Protein AF-0000000067729211 (afdb_homodimer)

Nearest PDB structures (foldseek):
  8j46-assembly1_A  TM=6.526E-01  e=4.716E+00  Homo sapiens
  8j46-assembly1_A  TM=4.884E-01  e=4.498E+00  Homo sapiens
  8sgh-assembly1_A  TM=2.823E-01  e=4.741E+00  Homo sapiens

Organism: Nicotiana tabacum (NCBI:txid4097)

pLDDT: mean 82.57, std 18.59, range [22.7, 98.12]

InterPro domains:
  IPR033162 Tubulin-folding cofactor D [PTHR12658] (2-122)

Radius of gyration: 20.65 Å; Cα contacts (8 Å, |Δi|>4): 352; chains: 2; bounding box: 39×61×38 Å

Structure (mmCIF, N/CA/C/O backbone):
data_AF-0000000067729211-model_v1
#
loop_
_entity.id
_entity.type
_entity.pdbx_description
1 polymer 'Tubulin-folding cofactor D-like'
#
loop_
_atom_site.group_PDB
_atom_site.id
_atom_site.type_symbol
_atom_site.label_atom_id
_atom_site.label_alt_id
_atom_site.label_comp_id
_atom_site.label_asym_id
_atom_site.label_entity_id
_atom_site.label_seq_id
_atom_site.pdbx_PDB_ins_code
_atom_site.Cartn_x
_atom_site.Cartn_y
_atom_site.Cartn_z
_atom_site.occupancy
_atom_site.B_iso_or_equiv
_atom_site.auth_seq_id
_atom_site.auth_comp_id
_atom_site.auth_asym_id
_atom_site.auth_atom_id
_atom_site.pdbx_PDB_model_num
ATOM 1 N N . MET A 1 1 ? -19.812 -3.797 14.945 1 24.34 1 MET A N 1
ATOM 2 C CA . MET A 1 1 ? -19.578 -2.896 13.82 1 24.34 1 MET A CA 1
ATOM 3 C C . MET A 1 1 ? -18.234 -3.172 13.172 1 24.34 1 MET A C 1
ATOM 5 O O . MET A 1 1 ? -17.188 -2.994 13.805 1 24.34 1 MET A O 1
ATOM 9 N N . GLU A 1 2 ? -18.172 -4.203 12.516 1 27.81 2 GLU A N 1
ATOM 10 C CA . GLU A 1 2 ? -16.953 -4.723 11.906 1 27.81 2 GLU A CA 1
ATOM 11 C C . GLU A 1 2 ? -16.141 -3.6 11.273 1 27.81 2 GLU A C 1
ATOM 13 O O . GLU A 1 2 ? -16.672 -2.791 10.508 1 27.81 2 GLU A O 1
ATOM 18 N N . ALA A 1 3 ? -15.266 -3.072 11.938 1 30.92 3 ALA A N 1
ATOM 19 C CA . ALA A 1 3 ? -14.391 -2.018 11.43 1 30.92 3 ALA A CA 1
ATOM 20 C C . ALA A 1 3 ? -14.141 -2.188 9.938 1 30.92 3 ALA A C 1
ATOM 22 O O . ALA A 1 3 ? -13.391 -3.074 9.523 1 30.92 3 ALA A O 1
ATOM 23 N N . GLN A 1 4 ? -15.25 -2.135 9.195 1 35.91 4 GLN A N 1
ATOM 24 C CA . GLN A 1 4 ? -15.109 -2.135 7.738 1 35.91 4 GLN A CA 1
ATOM 25 C C . GLN A 1 4 ? -13.938 -1.26 7.297 1 35.91 4 GLN A C 1
ATOM 27 O O . GLN A 1 4 ? -13.961 -0.043 7.496 1 35.91 4 GLN A O 1
ATOM 32 N N . THR A 1 5 ? -12.844 -1.787 7.59 1 42.59 5 THR A N 1
ATOM 33 C CA . THR A 1 5 ? -11.656 -1.08 7.117 1 42.59 5 THR A CA 1
ATOM 34 C C . THR A 1 5 ? -11.93 -0.415 5.77 1 42.59 5 THR A C 1
ATOM 36 O O . THR A 1 5 ? -12.258 -1.09 4.797 1 42.59 5 THR A O 1
ATOM 39 N N . ALA A 1 6 ? -12.711 0.618 5.863 1 43.84 6 ALA A N 1
ATOM 40 C CA . ALA A 1 6 ? -12.992 1.415 4.672 1 43.84 6 ALA A CA 1
ATOM 41 C C . ALA A 1 6 ? -11.797 1.436 3.729 1 43.84 6 ALA A C 1
ATOM 43 O O . ALA A 1 6 ? -10.648 1.591 4.168 1 43.84 6 ALA A O 1
ATOM 44 N N .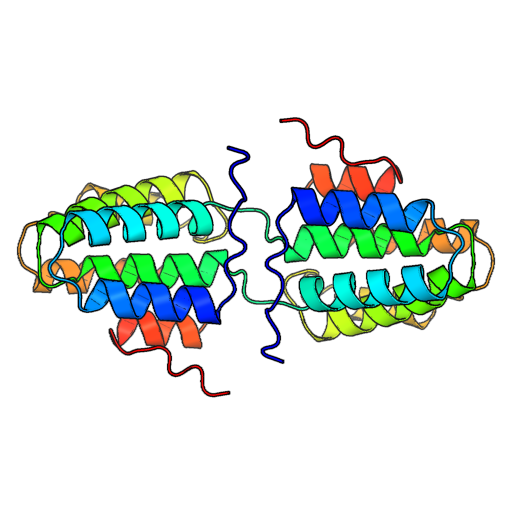 VAL A 1 7 ? -11.945 0.665 2.688 1 48.94 7 VAL A N 1
ATOM 45 C CA . VAL A 1 7 ? -10.984 0.641 1.591 1 48.94 7 VAL A CA 1
ATOM 46 C C . VAL A 1 7 ? -10.859 2.037 0.985 1 48.94 7 VAL A C 1
ATOM 48 O O . VAL A 1 7 ? -11.859 2.666 0.641 1 48.94 7 VAL A O 1
ATOM 51 N N . PHE A 1 8 ? -9.867 2.66 1.332 1 59.03 8 PHE A N 1
ATOM 52 C CA . PHE A 1 8 ? -9.633 3.967 0.729 1 59.03 8 PHE A CA 1
ATOM 53 C C . PHE A 1 8 ? -8.852 3.828 -0.574 1 59.03 8 PHE A C 1
ATOM 55 O O . PHE A 1 8 ? -7.875 3.08 -0.644 1 59.03 8 PHE A O 1
ATOM 62 N N . CYS A 1 9 ? -9.547 4.195 -1.612 1 61.03 9 CYS A N 1
ATOM 63 C CA . CYS A 1 9 ? -8.812 4.336 -2.865 1 61.03 9 CYS A CA 1
ATOM 64 C C . CYS A 1 9 ? -8.18 5.715 -2.979 1 61.03 9 CYS A C 1
ATOM 66 O O . CYS A 1 9 ? -8.492 6.613 -2.191 1 61.03 9 CYS A O 1
ATOM 68 N N . SER A 1 10 ? -7.273 5.84 -3.887 1 68.44 10 SER A N 1
ATOM 69 C CA . SER A 1 10 ? -6.531 7.086 -4.062 1 68.44 10 SER A CA 1
ATOM 70 C C . SER A 1 10 ? -7.473 8.266 -4.289 1 68.44 10 SER A C 1
ATOM 72 O O . SER A 1 10 ? -7.262 9.344 -3.746 1 68.44 10 SER A O 1
ATOM 74 N N . SER A 1 11 ? -8.477 7.973 -5.031 1 71.5 11 SER A N 1
ATOM 75 C CA . SER A 1 11 ? -9.422 9.047 -5.312 1 71.5 11 SER A CA 1
ATOM 76 C C . SER A 1 11 ? -10.172 9.469 -4.055 1 71.5 11 SER A C 1
ATOM 78 O O . SER A 1 11 ? -10.414 10.656 -3.836 1 71.5 11 SER A O 1
ATOM 80 N N . ASP A 1 12 ? -10.539 8.477 -3.26 1 74.25 12 ASP A N 1
ATOM 81 C CA . ASP A 1 12 ? -11.211 8.75 -1.993 1 74.25 12 ASP A CA 1
ATOM 82 C C . ASP A 1 12 ? -10.289 9.516 -1.041 1 74.25 12 ASP A C 1
ATOM 84 O O . ASP A 1 12 ? -10.734 10.438 -0.35 1 74.25 12 ASP A O 1
ATOM 88 N N . LEU A 1 13 ? -9.094 9.109 -1.102 1 79.12 13 LEU A N 1
ATOM 89 C CA . LEU A 1 13 ? -8.117 9.766 -0.236 1 79.12 13 LEU A CA 1
ATOM 90 C C . LEU A 1 13 ? -7.922 11.219 -0.637 1 79.12 13 LEU A C 1
ATOM 92 O O . LEU A 1 13 ? -7.883 12.109 0.221 1 79.12 13 LEU A O 1
ATOM 96 N N . GLU A 1 14 ? -7.879 11.406 -1.914 1 80.75 14 GLU A N 1
ATOM 97 C CA . GLU A 1 14 ? -7.734 12.766 -2.418 1 80.75 14 GLU A CA 1
ATOM 98 C C . GLU A 1 14 ? -8.945 13.625 -2.051 1 80.75 14 GLU A C 1
ATOM 100 O O . GLU A 1 14 ? -8.789 14.781 -1.639 1 80.75 14 GLU A O 1
ATOM 105 N N . ALA A 1 15 ? -10.07 13.07 -2.246 1 81.75 15 ALA A N 1
ATOM 106 C CA . ALA A 1 15 ? -11.305 13.773 -1.898 1 81.75 15 ALA A CA 1
ATOM 107 C C . ALA A 1 15 ? -11.344 14.109 -0.412 1 81.75 15 ALA A C 1
ATOM 109 O O . ALA A 1 15 ? -11.695 15.227 -0.033 1 81.75 15 ALA A O 1
ATOM 110 N N . LEU A 1 16 ? -10.969 13.219 0.369 1 83.44 16 LEU A N 1
ATOM 111 C CA . LEU A 1 16 ? -10.914 13.414 1.813 1 83.44 16 LEU A CA 1
ATOM 112 C C . LEU A 1 16 ? -9.945 14.539 2.174 1 83.44 16 LEU A C 1
ATOM 114 O O . LEU A 1 16 ? -10.297 15.445 2.932 1 83.44 16 LEU A O 1
ATOM 118 N N . SER A 1 17 ? -8.844 14.5 1.606 1 86.06 17 SER A N 1
ATOM 119 C CA . SER A 1 17 ? -7.812 15.477 1.926 1 86.06 17 SER A CA 1
ATOM 120 C C . SER A 1 17 ? -8.219 16.875 1.488 1 86.06 17 SER A C 1
ATOM 122 O O . SER A 1 17 ? -7.992 17.859 2.207 1 86.06 17 SER A O 1
ATOM 124 N N . THR A 1 18 ? -8.812 16.969 0.332 1 85.69 18 THR A N 1
ATOM 125 C CA . THR A 1 18 ? -9.289 18.25 -0.174 1 85.69 18 THR A CA 1
ATOM 126 C C . THR A 1 18 ? -10.344 18.844 0.757 1 85.69 18 THR A C 1
ATOM 128 O O . THR A 1 18 ? -10.32 20.031 1.061 1 85.69 18 THR A O 1
ATOM 131 N N . LYS A 1 19 ? -11.172 18.016 1.246 1 86.62 19 LYS A N 1
ATOM 132 C CA . LYS A 1 19 ? -12.219 18.438 2.176 1 86.62 19 LYS A CA 1
ATOM 133 C C . LYS A 1 19 ? -11.617 18.906 3.498 1 86.62 19 LYS A C 1
ATOM 135 O O . LYS A 1 19 ? -12.102 19.875 4.09 1 86.62 19 LYS A O 1
ATOM 140 N N . LEU A 1 20 ? -10.633 18.344 3.926 1 89 20 LEU A N 1
ATOM 141 C CA . LEU A 1 20 ? -10 18.688 5.199 1 89 20 LEU A CA 1
ATOM 142 C C . LEU A 1 20 ? -9.273 20.016 5.109 1 89 20 LEU A C 1
ATOM 144 O O . LEU A 1 20 ? -9.32 20.828 6.047 1 89 20 LEU A O 1
ATOM 148 N N . LYS A 1 21 ? -8.672 20.203 4 1 84.62 21 LYS A N 1
ATOM 149 C CA . LYS A 1 21 ? -7.902 21.438 3.816 1 84.62 21 LYS A CA 1
ATOM 150 C C . LYS A 1 21 ? -8.805 22.656 3.877 1 84.62 21 LYS A C 1
ATOM 152 O O . LYS A 1 21 ? -8.391 23.719 4.344 1 84.62 21 LYS A O 1
ATOM 157 N N . ARG A 1 22 ? -10.008 22.469 3.545 1 84.44 22 ARG A N 1
ATOM 158 C CA . ARG A 1 22 ? -10.914 23.609 3.451 1 84.44 22 ARG A CA 1
ATOM 159 C C . ARG A 1 22 ? -11.875 23.656 4.637 1 84.44 22 ARG A C 1
ATOM 161 O O . ARG A 1 22 ? -12.617 24.625 4.812 1 84.44 22 ARG A O 1
ATOM 168 N N . SER A 1 23 ? -11.867 22.766 5.406 1 87.44 23 SER A N 1
ATOM 169 C CA . SER A 1 23 ? -12.836 22.656 6.492 1 87.44 23 SER A CA 1
ATOM 170 C C . SER A 1 23 ? -12.445 23.547 7.672 1 87.44 23 SER A C 1
ATOM 172 O O . SER A 1 23 ? -11.258 23.703 7.965 1 87.44 23 SER A O 1
ATOM 174 N N . LYS A 1 24 ? -13.477 24.141 8.289 1 87.56 24 LYS A N 1
ATOM 175 C CA . LYS A 1 24 ? -13.297 24.906 9.523 1 87.56 24 LYS A CA 1
ATOM 176 C C . LYS A 1 24 ? -13.828 24.141 10.734 1 87.56 24 LYS A C 1
ATOM 178 O O . LYS A 1 24 ? -13.797 24.656 11.852 1 87.56 24 LYS A O 1
ATOM 183 N N . ASP A 1 25 ? -14.312 23.016 10.5 1 92.06 25 ASP A N 1
ATOM 184 C CA . ASP A 1 25 ? -14.859 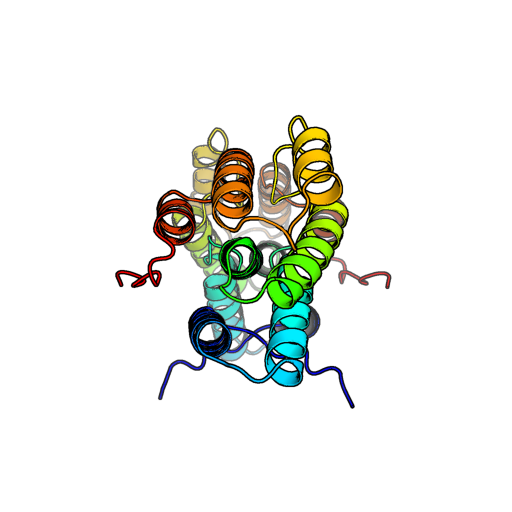22.172 11.555 1 92.06 25 ASP A CA 1
ATOM 185 C C . ASP A 1 25 ? -13.773 21.281 12.164 1 92.06 25 ASP A C 1
ATOM 187 O O . ASP A 1 25 ? -13.344 20.312 11.539 1 92.06 25 ASP A O 1
ATOM 191 N N . PHE A 1 26 ? -13.445 21.625 13.391 1 90.94 26 PHE A N 1
ATOM 192 C CA . PHE A 1 26 ? -12.328 20.953 14.047 1 90.94 26 PHE A CA 1
ATOM 193 C C . PHE A 1 26 ? -12.609 19.469 14.227 1 90.94 26 PHE A C 1
ATOM 195 O O . PHE A 1 26 ? -11.711 18.641 14.094 1 90.94 26 PHE A O 1
ATOM 202 N N . LEU A 1 27 ? -13.883 19.203 14.531 1 91.5 27 LEU A N 1
ATOM 203 C CA . LEU A 1 27 ? -14.219 17.797 14.75 1 91.5 27 LEU A CA 1
ATOM 204 C C . LEU A 1 27 ? -14.039 17 13.461 1 91.5 27 LEU A C 1
ATOM 206 O O . LEU A 1 27 ? -13.531 15.867 13.492 1 91.5 27 LEU A O 1
ATOM 210 N N . LYS A 1 28 ? -14.477 17.531 12.398 1 90.81 28 LYS A N 1
ATOM 211 C CA . LYS A 1 28 ? -14.297 16.891 11.094 1 90.81 28 LYS A CA 1
ATOM 212 C C . LYS A 1 28 ? -12.82 16.766 10.734 1 90.81 28 LYS A C 1
ATOM 214 O O . LYS A 1 28 ? -12.383 15.742 10.227 1 90.81 28 LYS A O 1
ATOM 219 N N . LEU A 1 29 ? -12.062 17.781 11 1 93.31 29 LEU A N 1
ATOM 220 C CA . LEU A 1 29 ? -10.625 17.797 10.727 1 93.31 29 LEU A CA 1
ATOM 221 C C . LEU A 1 29 ? -9.914 16.734 11.57 1 93.31 29 LEU A C 1
ATOM 223 O O . LEU A 1 29 ? -9.125 15.953 11.047 1 93.31 29 LEU A O 1
ATOM 227 N N . TYR A 1 30 ? -10.328 16.719 12.773 1 93.56 30 TYR A N 1
ATOM 228 C CA . TYR A 1 30 ? -9.719 15.75 13.672 1 93.56 30 TYR A CA 1
ATOM 229 C C . TYR A 1 30 ? -10 14.328 13.211 1 93.56 30 TYR A C 1
ATOM 231 O O . TYR A 1 30 ? -9.086 13.492 13.156 1 93.56 30 TYR A O 1
ATOM 239 N N . ALA A 1 31 ? -11.211 14.07 12.812 1 92.25 31 ALA A N 1
ATOM 240 C CA . ALA A 1 31 ? -11.586 12.742 12.328 1 92.25 31 ALA A CA 1
ATOM 241 C C . ALA A 1 31 ? -10.82 12.391 11.055 1 92.25 31 ALA A C 1
ATOM 243 O O . ALA A 1 31 ? -10.367 11.258 10.891 1 92.25 31 ALA A O 1
ATOM 244 N N . GLY A 1 32 ? -10.711 13.352 10.172 1 93.38 32 GLY A N 1
ATOM 245 C CA . GLY A 1 32 ? -9.977 13.141 8.938 1 93.38 32 GLY A CA 1
ATOM 246 C C . GLY A 1 32 ? -8.492 12.891 9.164 1 93.38 32 GLY A C 1
ATOM 247 O O . GLY A 1 32 ? -7.918 11.984 8.562 1 93.38 32 GLY A O 1
ATOM 248 N N . ILE A 1 33 ? -7.926 13.609 10.086 1 95.62 33 ILE A N 1
ATOM 249 C CA . ILE A 1 33 ? -6.512 13.461 10.406 1 95.62 33 ILE A CA 1
ATOM 250 C C . ILE A 1 33 ? -6.258 12.078 11.008 1 95.62 33 ILE A C 1
ATOM 252 O O . ILE A 1 33 ? -5.301 11.398 10.641 1 95.62 33 ILE A O 1
ATOM 256 N N . THR A 1 34 ? -7.172 11.688 11.883 1 92.81 34 THR A N 1
ATOM 257 C CA . THR A 1 34 ? -7.062 10.375 12.508 1 92.81 34 THR A CA 1
ATOM 258 C C . THR A 1 34 ? -7.156 9.266 11.469 1 92.81 34 THR A C 1
ATOM 260 O O . THR A 1 34 ? -6.383 8.305 11.5 1 92.81 34 THR A O 1
ATOM 263 N N . LYS A 1 35 ? -7.992 9.406 10.531 1 88.94 35 LYS A N 1
ATOM 264 C CA . LYS A 1 35 ? -8.148 8.43 9.453 1 88.94 35 LYS A CA 1
ATOM 265 C C . LYS A 1 35 ? -6.898 8.383 8.578 1 88.94 35 LYS A C 1
ATOM 267 O O . LYS A 1 35 ? -6.422 7.301 8.219 1 88.94 35 LYS A O 1
ATOM 272 N N . LEU A 1 36 ? -6.418 9.562 8.203 1 90.88 36 LEU A N 1
ATOM 273 C CA . LEU A 1 36 ? -5.176 9.617 7.438 1 90.88 36 LEU A CA 1
ATOM 274 C C . LEU A 1 36 ? -4.047 8.914 8.18 1 90.88 36 LEU A C 1
ATOM 276 O O . LEU A 1 36 ? -3.254 8.188 7.574 1 90.88 36 LEU A O 1
ATOM 280 N N . GLY A 1 37 ? -4.004 9.102 9.453 1 92.94 37 GLY A N 1
ATOM 281 C CA . GLY A 1 37 ? -3.008 8.422 10.273 1 92.94 37 GLY A CA 1
ATOM 282 C C . GLY A 1 37 ? -3.139 6.91 10.234 1 92.94 37 GLY A C 1
ATOM 283 O O . GLY A 1 37 ? -2.148 6.199 10.039 1 92.94 37 GLY A O 1
ATOM 284 N N . ASP A 1 38 ? -4.371 6.461 10.43 1 86.75 38 ASP A N 1
ATOM 285 C CA . ASP A 1 38 ? -4.637 5.023 10.398 1 86.75 38 ASP A CA 1
ATOM 286 C C . ASP A 1 38 ? -4.18 4.406 9.078 1 86.75 38 ASP A C 1
ATOM 288 O O . ASP A 1 38 ? -3.525 3.363 9.07 1 86.75 38 ASP A O 1
ATOM 292 N N . ILE A 1 39 ? -4.465 4.973 8.031 1 82.06 39 ILE A N 1
ATOM 293 C CA . ILE A 1 39 ? -4.113 4.484 6.699 1 82.06 39 ILE A CA 1
ATOM 294 C C . ILE A 1 39 ? -2.6 4.547 6.512 1 82.06 39 ILE A C 1
ATOM 296 O O . ILE A 1 39 ? -1.989 3.596 6.02 1 82.06 39 ILE A O 1
ATOM 300 N N . SER A 1 40 ? -1.978 5.629 6.887 1 87.81 40 SER A N 1
ATOM 301 C CA . SER A 1 40 ? -0.542 5.848 6.742 1 87.81 40 SER A CA 1
ATOM 302 C C . SER A 1 40 ? 0.256 4.828 7.551 1 87.81 40 SER A C 1
ATOM 304 O O . SER A 1 40 ? 1.354 4.438 7.152 1 87.81 40 SER A O 1
ATOM 306 N N . SER A 1 41 ? -0.32 4.391 8.648 1 86.06 41 SER A N 1
ATOM 307 C CA . SER A 1 41 ? 0.388 3.525 9.586 1 86.06 41 SER A CA 1
ATOM 308 C C . SER A 1 41 ? 0.457 2.092 9.07 1 86.06 41 SER A C 1
ATOM 310 O O . SER A 1 41 ? 1.241 1.283 9.57 1 86.06 41 SER A O 1
ATOM 312 N N . MET A 1 42 ? -0.364 1.886 8.078 1 72.75 42 MET A N 1
ATOM 313 C CA . MET A 1 42 ? -0.348 0.533 7.531 1 72.75 42 MET A CA 1
ATOM 314 C C . MET A 1 42 ? 0.967 0.252 6.812 1 72.75 42 MET A C 1
ATOM 316 O O . MET A 1 42 ? 1.347 0.983 5.898 1 72.75 42 MET A O 1
ATOM 320 N N . SER A 1 43 ? 1.815 -0.529 7.32 1 62.16 43 SER A N 1
ATOM 321 C CA . SER A 1 43 ? 3.143 -0.825 6.789 1 62.16 43 SER A CA 1
ATOM 322 C C . SER A 1 43 ? 3.064 -1.812 5.629 1 62.16 43 SER A C 1
ATOM 324 O O . SER A 1 43 ? 3.857 -1.733 4.688 1 62.16 43 SER A O 1
ATOM 326 N N . GLU A 1 44 ? 2.248 -2.797 5.773 1 63.28 44 GLU A N 1
ATOM 327 C CA . GLU A 1 44 ? 2.217 -3.779 4.695 1 63.28 44 GLU A CA 1
ATOM 328 C C . GLU A 1 44 ? 1.226 -3.373 3.609 1 63.28 44 GLU A C 1
ATOM 330 O O . GLU A 1 44 ? 0.012 -3.42 3.818 1 63.28 44 GLU A O 1
ATOM 335 N N . PRO A 1 45 ? 1.81 -2.857 2.553 1 69.94 45 PRO A N 1
ATOM 336 C CA . PRO A 1 45 ? 0.887 -2.492 1.475 1 69.94 45 PRO A CA 1
ATOM 337 C C . PRO A 1 45 ? 0.015 -3.662 1.023 1 69.94 45 PRO A C 1
ATOM 339 O O . PRO A 1 45 ? 0.474 -4.809 1.001 1 69.94 45 PRO A O 1
ATOM 342 N N . ILE A 1 46 ? -1.115 -3.412 0.933 1 75.44 46 ILE A N 1
ATOM 343 C CA . ILE A 1 46 ? -2.055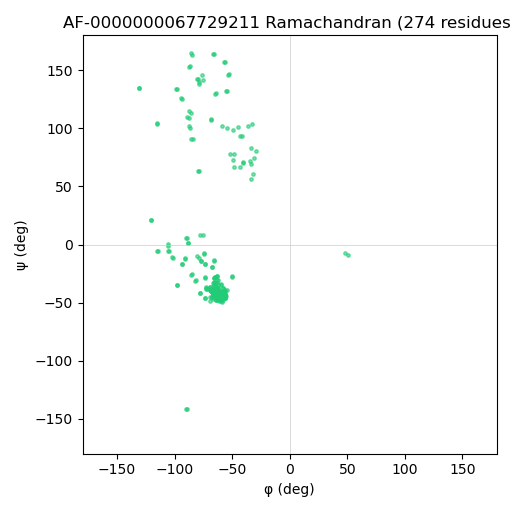 -4.418 0.449 1 75.44 46 ILE A CA 1
ATOM 344 C C . ILE A 1 46 ? -1.536 -5.023 -0.852 1 75.44 46 ILE A C 1
ATOM 346 O O . ILE A 1 46 ? -1.816 -6.188 -1.157 1 75.44 46 ILE A O 1
ATOM 350 N N . SER A 1 47 ? -0.787 -4.219 -1.524 1 82 47 SER A N 1
ATOM 351 C CA . SER A 1 47 ? -0.218 -4.688 -2.783 1 82 47 SER A CA 1
ATOM 352 C C . SER A 1 47 ? 0.717 -5.875 -2.561 1 82 47 SER A C 1
ATOM 354 O O . SER A 1 47 ? 0.725 -6.82 -3.35 1 82 47 SER A O 1
ATOM 356 N N . ILE A 1 48 ? 1.369 -5.902 -1.53 1 82.06 48 ILE A N 1
ATOM 357 C CA . ILE A 1 48 ? 2.297 -6.98 -1.211 1 82.06 48 ILE A CA 1
ATOM 358 C C . ILE A 1 48 ? 1.515 -8.234 -0.832 1 82.06 48 ILE A C 1
ATOM 360 O O . ILE A 1 48 ? 1.858 -9.344 -1.259 1 82.06 48 ILE A O 1
ATOM 364 N N . GLN A 1 49 ? 0.534 -8.008 0.015 1 82.25 49 GLN A N 1
ATOM 365 C CA . GLN A 1 49 ? -0.304 -9.141 0.393 1 82.25 49 GLN A CA 1
ATOM 366 C C . GLN A 1 49 ? -0.958 -9.773 -0.832 1 82.25 49 GLN A C 1
ATOM 368 O O . GLN A 1 49 ? -0.959 -11 -0.978 1 82.25 49 GLN A O 1
ATOM 373 N N . ALA A 1 50 ? -1.5 -8.961 -1.634 1 87.75 50 ALA A N 1
ATOM 374 C CA . ALA A 1 50 ? -2.113 -9.453 -2.865 1 87.75 50 ALA A CA 1
ATOM 375 C C . ALA A 1 50 ? -1.096 -10.195 -3.725 1 87.75 50 ALA A C 1
ATOM 377 O O . ALA A 1 50 ? -1.394 -11.258 -4.266 1 87.75 50 ALA A O 1
ATOM 378 N N . PHE A 1 51 ? 0.064 -9.641 -3.785 1 91.56 51 PHE A N 1
ATOM 379 C CA . PHE A 1 51 ? 1.139 -10.25 -4.562 1 91.56 51 PHE A CA 1
ATOM 380 C C . PHE A 1 51 ? 1.518 -11.609 -3.99 1 91.56 51 PHE A C 1
ATOM 382 O O . PHE A 1 51 ? 1.739 -12.562 -4.742 1 91.56 51 PHE A O 1
ATOM 389 N N . SER A 1 52 ? 1.562 -11.734 -2.783 1 90.12 52 SER A N 1
ATOM 390 C CA . SER A 1 52 ? 1.877 -13.008 -2.133 1 90.12 52 SER A CA 1
ATOM 391 C C . SER A 1 52 ? 0.845 -14.07 -2.477 1 90.12 52 SER A C 1
ATOM 393 O O . SER A 1 52 ? 1.198 -15.227 -2.713 1 90.12 52 SER A O 1
ATOM 395 N N . HIS A 1 53 ? -0.383 -13.688 -2.494 1 90.81 53 HIS A N 1
ATOM 396 C CA . HIS A 1 53 ? -1.427 -14.633 -2.877 1 90.81 53 HIS A CA 1
ATOM 397 C C . HIS A 1 53 ? -1.271 -15.062 -4.332 1 90.81 53 HIS A C 1
ATOM 399 O O . HIS A 1 53 ? -1.497 -16.234 -4.664 1 90.81 53 HIS A O 1
ATOM 405 N N . LEU A 1 54 ? -0.871 -14.156 -5.164 1 93.75 54 LEU A N 1
ATOM 406 C CA . LEU A 1 54 ? -0.615 -14.477 -6.566 1 93.75 54 LEU A CA 1
ATOM 407 C C . LEU A 1 54 ? 0.502 -15.508 -6.691 1 93.75 54 LEU A C 1
ATOM 409 O O . LEU A 1 54 ? 0.386 -16.453 -7.461 1 93.75 54 LEU A O 1
ATOM 413 N N . LEU A 1 55 ? 1.516 -15.336 -5.961 1 94.56 55 LEU A N 1
ATOM 414 C CA . LEU A 1 55 ? 2.646 -16.25 -5.988 1 94.56 55 LEU A CA 1
ATOM 415 C C . LEU A 1 55 ? 2.219 -17.656 -5.555 1 94.56 55 LEU A C 1
ATOM 417 O O . LEU A 1 55 ? 2.684 -18.656 -6.113 1 94.56 55 LEU A O 1
ATOM 421 N N . THR A 1 56 ? 1.35 -17.75 -4.605 1 93.25 56 THR A N 1
ATOM 422 C CA . THR A 1 56 ? 0.896 -19.062 -4.121 1 93.25 56 THR A CA 1
ATOM 423 C C . THR A 1 56 ? 0.143 -19.812 -5.215 1 93.25 56 THR A C 1
ATOM 425 O O . THR A 1 56 ? 0.202 -21.031 -5.289 1 93.25 56 THR A O 1
ATOM 428 N N . LEU A 1 57 ? -0.469 -19.109 -6.109 1 94.81 57 LEU A N 1
ATOM 429 C CA . LEU A 1 57 ? -1.277 -19.719 -7.156 1 94.81 57 LEU A CA 1
ATOM 430 C C . LEU A 1 57 ? -0.396 -20.266 -8.273 1 94.81 57 LEU A C 1
ATOM 432 O O . LEU A 1 57 ? -0.862 -21.031 -9.125 1 94.81 57 LEU A O 1
ATOM 436 N N . LEU A 1 58 ? 0.905 -19.922 -8.266 1 95.69 58 LEU A N 1
ATOM 437 C CA . LEU A 1 58 ? 1.86 -20.453 -9.234 1 95.69 58 LEU A CA 1
ATOM 438 C C . LEU A 1 58 ? 2.043 -21.953 -9.039 1 95.69 58 LEU A C 1
ATOM 440 O O . LEU A 1 58 ? 2.58 -22.641 -9.914 1 95.69 58 LEU A O 1
ATOM 444 N N . THR A 1 59 ? 1.593 -22.453 -7.957 1 95 59 THR A N 1
ATOM 445 C CA . THR A 1 59 ? 1.716 -23.875 -7.68 1 95 59 THR A CA 1
ATOM 446 C C . THR A 1 59 ? 0.341 -24.516 -7.484 1 95 59 THR A C 1
ATOM 448 O O . THR A 1 59 ? 0.214 -25.531 -6.812 1 95 59 THR A O 1
ATOM 451 N N . HIS A 1 60 ? -0.617 -23.906 -7.961 1 93 60 HIS A N 1
ATOM 452 C CA . HIS A 1 60 ? -1.974 -24.438 -7.902 1 93 60 HIS A CA 1
ATOM 453 C C . HIS A 1 60 ? -2.053 -25.812 -8.547 1 93 60 HIS A C 1
ATOM 455 O O . HIS A 1 60 ? -1.256 -26.141 -9.43 1 93 60 HIS A O 1
ATOM 461 N N . ARG A 1 61 ? -2.979 -26.547 -8.195 1 92.62 61 ARG A N 1
ATOM 462 C CA . ARG A 1 61 ? -3.156 -27.906 -8.672 1 92.62 61 ARG A CA 1
ATOM 463 C C . ARG A 1 61 ? -3.455 -27.938 -10.172 1 92.62 61 ARG A C 1
ATOM 465 O O . ARG A 1 61 ? -3.057 -28.859 -10.875 1 92.62 61 ARG A O 1
ATOM 472 N N . TYR A 1 62 ? -4.09 -27.016 -10.664 1 94.19 62 TYR A N 1
ATOM 473 C CA . TYR A 1 62 ? -4.453 -26.953 -12.07 1 94.19 62 TYR A CA 1
ATOM 474 C C . TYR A 1 62 ? -3.422 -26.172 -12.875 1 94.19 62 TYR A C 1
ATOM 476 O O . TYR A 1 62 ? -3.193 -24.984 -12.609 1 94.19 62 TYR A O 1
ATOM 484 N N . PRO A 1 63 ? -2.871 -26.75 -13.922 1 96 63 PRO A N 1
ATOM 485 C CA . PRO A 1 63 ? -1.81 -26.094 -14.703 1 96 63 PRO A CA 1
ATOM 486 C C . PRO A 1 63 ? -2.275 -24.812 -15.383 1 96 63 PRO A C 1
ATOM 488 O O . PRO A 1 63 ? -1.511 -23.844 -15.477 1 96 63 PRO A O 1
ATOM 491 N N . LYS A 1 64 ? -3.428 -24.781 -15.883 1 95 64 LYS A N 1
ATOM 492 C CA . LYS A 1 64 ? -3.947 -23.594 -16.547 1 95 64 LYS A CA 1
ATOM 493 C C . LYS A 1 64 ? -3.941 -22.391 -15.602 1 95 64 LYS A C 1
ATOM 495 O O . LYS A 1 64 ? -3.686 -21.266 -16.016 1 95 64 LYS A O 1
ATOM 500 N N . ILE A 1 65 ? -4.242 -22.641 -14.344 1 95.69 65 ILE A N 1
ATOM 501 C CA . ILE A 1 65 ? -4.258 -21.609 -13.32 1 95.69 65 ILE A CA 1
ATOM 502 C C . ILE A 1 65 ? -2.836 -21.109 -13.062 1 95.69 65 ILE A C 1
ATOM 504 O O . ILE A 1 65 ? -2.605 -19.906 -12.914 1 95.69 65 ILE A O 1
ATOM 508 N N . ARG A 1 66 ? -1.951 -22.062 -13.086 1 96.88 66 ARG A N 1
ATOM 509 C CA . ARG A 1 66 ? -0.554 -21.688 -12.898 1 96.88 66 ARG A CA 1
ATOM 510 C C . ARG A 1 66 ? -0.086 -20.75 -14.008 1 96.88 66 ARG A C 1
ATOM 512 O O . ARG A 1 66 ? 0.561 -19.734 -13.742 1 96.88 66 ARG A O 1
ATOM 519 N N . LYS A 1 67 ? -0.469 -21.109 -15.195 1 97.38 67 LYS A N 1
ATOM 520 C CA . LYS A 1 67 ? -0.062 -20.312 -16.344 1 97.38 67 LYS A CA 1
ATOM 521 C C . LYS A 1 67 ? -0.645 -18.906 -16.281 1 97.38 67 LYS A C 1
ATOM 523 O O . LYS A 1 67 ? 0.074 -17.922 -16.453 1 97.38 67 LYS A O 1
ATOM 528 N N . VAL A 1 68 ? -1.886 -18.766 -16.016 1 97.12 68 VAL A N 1
ATOM 529 C CA . VAL A 1 68 ? -2.545 -17.469 -15.938 1 97.12 68 VAL A CA 1
ATOM 530 C C . VAL A 1 68 ? -1.934 -16.641 -14.805 1 97.12 68 VAL A C 1
ATOM 532 O O . VAL A 1 68 ? -1.698 -15.445 -14.961 1 97.12 68 VAL A O 1
ATOM 535 N N . SER A 1 69 ? -1.684 -17.281 -13.625 1 97.5 69 SER A N 1
ATOM 536 C CA . SER A 1 69 ? -1.052 -16.594 -12.492 1 97.5 69 SER A CA 1
ATOM 537 C C . SER A 1 69 ? 0.336 -16.078 -12.867 1 97.5 69 SER A C 1
ATOM 539 O O . SER A 1 69 ? 0.702 -14.961 -12.516 1 97.5 69 SER A O 1
ATOM 541 N N . ALA A 1 70 ? 1.005 -16.922 -13.594 1 98.12 70 ALA A N 1
ATOM 542 C CA . ALA A 1 70 ? 2.342 -16.531 -14.039 1 98.12 70 ALA A CA 1
ATOM 543 C C . ALA A 1 70 ? 2.287 -15.289 -14.93 1 98.12 70 ALA A C 1
ATOM 545 O O . ALA A 1 70 ? 3.096 -14.367 -14.781 1 98.12 70 ALA A O 1
ATOM 546 N N . GLU A 1 71 ? 1.381 -15.312 -15.828 1 97.69 71 GLU A N 1
ATOM 547 C CA . GLU A 1 71 ? 1.186 -14.148 -16.688 1 97.69 71 GLU A CA 1
ATOM 548 C C . GLU A 1 71 ? 0.912 -12.898 -15.859 1 97.69 71 GLU A C 1
ATOM 550 O O . GLU A 1 71 ? 1.497 -11.844 -16.109 1 97.69 71 GLU A O 1
ATOM 555 N N . GLN A 1 72 ? 0.095 -13.016 -14.875 1 96.81 72 GLN A N 1
ATOM 556 C CA . GLN A 1 72 ? -0.229 -11.875 -14.023 1 96.81 72 GLN A CA 1
ATOM 557 C C . GLN A 1 72 ? 0.975 -11.445 -13.188 1 96.81 72 GLN A C 1
ATOM 559 O O . GLN A 1 72 ? 1.229 -10.258 -13.016 1 96.81 72 GLN A O 1
ATOM 564 N N . VAL A 1 73 ? 1.737 -12.359 -12.664 1 97.5 73 VAL A N 1
ATOM 565 C CA . VAL A 1 73 ? 2.945 -12.047 -11.914 1 97.5 73 VAL A CA 1
ATOM 566 C C . VAL A 1 73 ? 3.916 -11.266 -12.797 1 97.5 73 VAL A C 1
ATOM 568 O O . VAL A 1 73 ? 4.504 -10.273 -12.359 1 97.5 73 VAL A O 1
ATOM 571 N N . TYR A 1 74 ? 3.988 -11.742 -14.039 1 97.62 74 TYR A N 1
ATOM 572 C CA . TYR A 1 74 ? 4.859 -11.062 -14.992 1 97.62 74 TYR A CA 1
ATOM 573 C C . TYR A 1 74 ? 4.441 -9.609 -15.172 1 97.62 74 TYR A C 1
ATOM 575 O O . TYR A 1 74 ? 5.266 -8.695 -15.062 1 97.62 74 TYR A O 1
ATOM 583 N N . ILE A 1 75 ? 3.232 -9.398 -15.383 1 96.75 75 ILE A N 1
ATOM 584 C CA . ILE A 1 75 ? 2.68 -8.062 -15.609 1 96.75 75 ILE A CA 1
ATOM 585 C C . ILE A 1 75 ? 2.879 -7.211 -14.359 1 96.75 75 ILE A C 1
ATOM 587 O O . ILE A 1 75 ? 3.285 -6.047 -14.453 1 96.75 75 ILE A O 1
ATOM 591 N N . VAL A 1 76 ? 2.623 -7.766 -13.188 1 94.62 76 VAL A N 1
ATOM 592 C CA . VAL A 1 76 ? 2.75 -7.066 -11.914 1 94.62 76 VAL A CA 1
ATOM 593 C C . VAL A 1 76 ? 4.195 -6.617 -11.711 1 94.62 76 VAL A C 1
ATOM 595 O O . VAL A 1 76 ? 4.445 -5.484 -11.297 1 94.62 76 VAL A O 1
ATOM 598 N N . LEU A 1 77 ? 5.16 -7.477 -12.008 1 94.81 77 LEU A N 1
ATOM 599 C CA . LEU A 1 77 ? 6.57 -7.156 -11.812 1 94.81 77 LEU A CA 1
ATOM 600 C C . LEU A 1 77 ? 7.004 -6.027 -12.742 1 94.81 77 LEU A C 1
ATOM 602 O O . LEU A 1 77 ? 7.875 -5.227 -12.398 1 94.81 77 LEU A O 1
ATOM 606 N N . LEU A 1 78 ? 6.387 -5.891 -13.891 1 93.88 78 LEU A N 1
ATOM 607 C CA . LEU A 1 78 ? 6.688 -4.805 -14.812 1 93.88 78 LEU A CA 1
ATOM 608 C C . LEU A 1 78 ? 6.117 -3.484 -14.305 1 93.88 78 LEU A C 1
ATOM 610 O O . LEU A 1 78 ? 6.672 -2.418 -14.586 1 93.88 78 LEU A O 1
ATOM 614 N N . GLN A 1 79 ? 5.066 -3.553 -13.562 1 86.56 79 GLN A N 1
ATOM 615 C CA . GLN A 1 79 ? 4.32 -2.357 -13.195 1 86.56 79 GLN A CA 1
ATOM 616 C C . GLN A 1 79 ? 4.711 -1.876 -11.797 1 86.56 79 GLN A C 1
ATOM 618 O O . GLN A 1 79 ? 4.648 -0.679 -11.508 1 86.56 79 GLN A O 1
ATOM 623 N N . ASN A 1 80 ? 5 -2.746 -10.93 1 86.38 80 ASN A N 1
ATOM 624 C CA . ASN A 1 80 ? 5.332 -2.43 -9.547 1 86.38 80 ASN A CA 1
ATOM 625 C C . ASN A 1 80 ? 6.77 -2.809 -9.211 1 86.38 80 ASN A C 1
ATOM 627 O O . ASN A 1 80 ? 7.055 -3.963 -8.883 1 86.38 80 ASN A O 1
ATOM 631 N N . ASP A 1 81 ? 7.578 -1.854 -9.156 1 82.19 81 ASP A N 1
ATOM 632 C CA . ASP A 1 81 ? 9.008 -2.088 -9 1 82.19 81 ASP A CA 1
ATOM 633 C C . ASP A 1 81 ? 9.398 -2.162 -7.523 1 82.19 81 ASP A C 1
ATOM 635 O O . ASP A 1 81 ? 10.578 -2.262 -7.191 1 82.19 81 ASP A O 1
ATOM 639 N N . THR A 1 82 ? 8.43 -2.127 -6.715 1 78.38 82 THR A N 1
ATOM 640 C CA . THR A 1 82 ? 8.727 -2.164 -5.285 1 78.38 82 THR A CA 1
ATOM 641 C C . THR A 1 82 ? 8.734 -3.602 -4.773 1 78.38 82 THR A C 1
ATOM 643 O O . THR A 1 82 ? 9.203 -3.869 -3.666 1 78.38 82 THR A O 1
ATOM 646 N N . LEU A 1 83 ? 8.273 -4.504 -5.531 1 87.38 83 LEU A N 1
ATOM 647 C CA . LEU A 1 83 ? 8.055 -5.871 -5.062 1 87.38 83 LEU A CA 1
ATOM 648 C C . LEU A 1 83 ? 9.352 -6.668 -5.094 1 87.38 83 LEU A C 1
ATOM 650 O O . LEU A 1 83 ? 9.531 -7.602 -4.305 1 87.38 83 LEU A O 1
ATOM 654 N N . VAL A 1 84 ? 10.211 -6.297 -6.066 1 90 84 VAL A N 1
ATOM 655 C CA . VAL A 1 84 ? 11.484 -6.98 -6.25 1 90 84 VAL A CA 1
ATOM 656 C C . VAL A 1 84 ? 12.609 -5.953 -6.363 1 90 84 VAL A C 1
ATOM 658 O O . VAL A 1 84 ? 12.461 -4.934 -7.047 1 90 84 VAL A O 1
ATOM 661 N N . PRO A 1 85 ? 13.734 -6.27 -5.598 1 88.5 85 PRO A N 1
ATOM 662 C CA . PRO A 1 85 ? 14.875 -5.367 -5.777 1 88.5 85 PRO A CA 1
ATOM 663 C C . PRO A 1 85 ? 15.273 -5.207 -7.242 1 88.5 85 PRO A C 1
ATOM 665 O O . PRO A 1 85 ? 15.227 -6.172 -8.008 1 88.5 85 PRO A O 1
ATOM 668 N N . ARG A 1 86 ? 15.727 -4.012 -7.578 1 87.06 86 ARG A N 1
ATOM 669 C CA . ARG A 1 86 ? 16.031 -3.646 -8.953 1 87.06 86 ARG A CA 1
ATOM 670 C C . ARG A 1 86 ? 17.062 -4.598 -9.555 1 87.06 86 ARG A C 1
ATOM 672 O O . ARG A 1 86 ? 16.969 -4.977 -10.727 1 87.06 86 ARG A O 1
ATOM 679 N N . ASP A 1 87 ? 18.016 -4.957 -8.805 1 93.69 87 ASP A N 1
ATOM 680 C CA . ASP A 1 87 ? 19.109 -5.785 -9.305 1 93.69 87 ASP A CA 1
ATOM 681 C C . ASP A 1 87 ? 18.656 -7.23 -9.5 1 93.69 87 ASP A C 1
ATOM 683 O O . ASP A 1 87 ? 19.391 -8.039 -10.07 1 93.69 87 ASP A O 1
ATOM 687 N N . LYS A 1 88 ? 17.453 -7.609 -9.094 1 95.38 88 LYS A N 1
ATOM 688 C CA . LYS A 1 88 ? 16.953 -8.977 -9.219 1 95.38 88 LYS A CA 1
ATOM 689 C C . LYS A 1 88 ? 15.766 -9.039 -10.172 1 95.38 88 LYS A C 1
ATOM 691 O O . LYS A 1 88 ? 15.273 -10.125 -10.484 1 95.38 88 LYS A O 1
ATOM 696 N N . LEU A 1 89 ? 15.297 -7.941 -10.641 1 95.25 89 LEU A N 1
ATOM 697 C CA . LEU A 1 89 ? 14.062 -7.867 -11.422 1 95.25 89 LEU A CA 1
ATOM 698 C C . LEU A 1 89 ? 14.203 -8.656 -12.727 1 95.25 89 LEU A C 1
ATOM 700 O O . LEU A 1 89 ? 13.305 -9.414 -13.094 1 95.25 89 LEU A O 1
ATOM 704 N N . GLU A 1 90 ? 15.25 -8.469 -13.391 1 96.38 90 GLU A N 1
ATOM 705 C CA . GLU A 1 90 ? 15.445 -9.172 -14.656 1 96.38 90 GLU A CA 1
ATOM 706 C C . GLU A 1 90 ? 15.422 -10.68 -14.469 1 96.38 90 GLU A C 1
ATOM 708 O O . GLU A 1 90 ? 14.789 -11.398 -15.25 1 96.38 90 GLU A O 1
ATOM 713 N N . LYS A 1 91 ? 16.109 -11.148 -13.5 1 97 91 LYS A N 1
ATOM 714 C CA . LYS A 1 91 ? 16.125 -12.578 -13.211 1 97 91 LYS A CA 1
ATOM 715 C C . LYS A 1 91 ? 14.734 -13.078 -12.844 1 97 91 LYS A C 1
ATOM 717 O O . LYS A 1 91 ? 14.336 -14.172 -13.258 1 97 91 LYS A O 1
ATOM 722 N N . ALA A 1 92 ? 14.008 -12.383 -12.016 1 97.19 92 ALA A N 1
ATOM 723 C CA . ALA A 1 92 ? 12.641 -12.742 -11.648 1 97.19 92 ALA A CA 1
ATOM 724 C C . ALA A 1 92 ? 11.758 -12.883 -12.891 1 97.19 92 ALA A C 1
ATOM 726 O O . ALA A 1 92 ? 11.008 -13.852 -13.023 1 97.19 92 ALA A O 1
ATOM 727 N N . LEU A 1 93 ? 11.867 -11.953 -13.836 1 97.56 93 LEU A N 1
ATOM 728 C CA . LEU A 1 93 ? 11.086 -11.969 -15.062 1 97.56 93 LEU A CA 1
ATOM 729 C C . LEU A 1 93 ? 11.461 -13.172 -15.93 1 97.56 93 LEU A C 1
ATOM 731 O O . LEU A 1 93 ? 10.594 -13.789 -16.547 1 97.56 93 LEU A O 1
ATOM 735 N N . GLU A 1 94 ? 12.688 -13.422 -15.906 1 97.81 94 GLU A N 1
ATOM 736 C CA . GLU A 1 94 ? 13.164 -14.586 -16.641 1 97.81 94 GLU A CA 1
ATOM 737 C C . GLU A 1 94 ? 12.586 -15.883 -16.078 1 97.81 94 GLU A C 1
ATOM 739 O O . GLU A 1 94 ? 12.133 -16.734 -16.828 1 97.81 94 GLU A O 1
ATOM 744 N N . ILE A 1 95 ? 12.617 -16.031 -14.781 1 97.75 95 ILE A N 1
ATOM 745 C CA . ILE A 1 95 ? 12.07 -17.219 -14.141 1 97.75 95 ILE A CA 1
ATOM 746 C C . ILE A 1 95 ? 10.609 -17.406 -14.539 1 97.75 95 ILE A C 1
ATOM 748 O O . ILE A 1 95 ? 10.195 -18.484 -14.945 1 97.75 95 ILE A O 1
ATOM 752 N N . ILE A 1 96 ? 9.891 -16.359 -14.492 1 98 96 ILE A N 1
ATOM 753 C CA . ILE A 1 96 ? 8.453 -16.422 -14.75 1 98 96 ILE A CA 1
ATOM 754 C C . ILE A 1 96 ? 8.219 -16.734 -16.219 1 98 96 ILE A C 1
ATOM 756 O O . ILE A 1 96 ? 7.312 -17.516 -16.562 1 98 96 ILE A O 1
ATOM 760 N N . SER A 1 97 ? 8.969 -16.203 -17.109 1 97 97 SER A N 1
ATOM 761 C CA . SER A 1 97 ? 8.695 -16.312 -18.547 1 97 97 SER A CA 1
ATOM 762 C C . SER A 1 97 ? 9.258 -17.609 -19.109 1 97 97 SER A C 1
ATOM 764 O O . SER A 1 97 ? 8.742 -18.125 -20.109 1 97 97 SER A O 1
ATOM 766 N N . GLU A 1 98 ? 10.234 -18.109 -18.484 1 97.25 98 GLU A N 1
ATOM 767 C CA . GLU A 1 98 ? 10.914 -19.25 -19.094 1 97.25 98 GLU A CA 1
ATOM 768 C C . GLU A 1 98 ? 10.492 -20.562 -18.422 1 97.25 98 GLU A C 1
ATOM 770 O O . GLU A 1 98 ? 10.836 -21.641 -18.906 1 97.25 98 GLU A O 1
ATOM 775 N N . THR A 1 99 ? 9.836 -20.5 -17.359 1 97.62 99 THR A N 1
ATOM 776 C CA . THR A 1 99 ? 9.328 -21.703 -16.703 1 97.62 99 THR A CA 1
ATOM 777 C C . THR A 1 99 ? 8.062 -22.203 -17.406 1 97.62 99 THR A C 1
ATOM 779 O O . THR A 1 99 ? 7.215 -21.406 -17.812 1 97.62 99 THR A O 1
ATOM 782 N N . CYS A 1 100 ? 7.953 -23.547 -17.547 1 97.38 100 CYS A N 1
ATOM 783 C CA . CYS A 1 100 ? 6.734 -24.156 -18.062 1 97.38 100 CYS A CA 1
ATOM 784 C C . CYS A 1 100 ? 5.73 -24.391 -16.938 1 97.38 100 CYS A C 1
ATOM 786 O O . CYS A 1 100 ? 5.652 -25.484 -16.375 1 97.38 100 CYS A O 1
ATOM 788 N N . TRP A 1 101 ? 4.898 -23.5 -16.672 1 97.38 101 TRP A N 1
ATOM 789 C CA . TRP A 1 101 ? 3.977 -23.516 -15.539 1 97.38 101 TRP A CA 1
ATOM 790 C C . TRP A 1 101 ? 2.85 -24.516 -15.766 1 97.38 101 TRP A C 1
ATOM 792 O O . TRP A 1 101 ? 2.158 -24.906 -14.82 1 97.38 101 TRP A O 1
ATOM 802 N N . GLU A 1 102 ? 2.66 -24.938 -17 1 97.31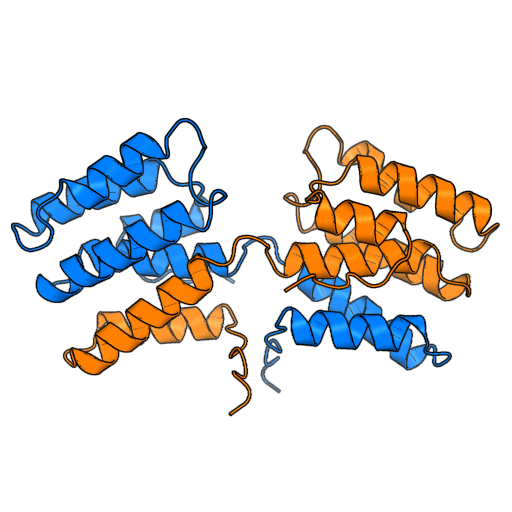 102 GLU A N 1
ATOM 803 C CA . GLU A 1 102 ? 1.659 -25.969 -17.281 1 97.31 102 GLU A CA 1
ATOM 804 C C . GLU A 1 102 ? 2.25 -27.359 -17.156 1 97.31 102 GLU A C 1
ATOM 806 O O . GLU A 1 102 ? 1.555 -28.359 -17.359 1 97.31 102 GLU A O 1
ATOM 811 N N . GLY A 1 103 ? 3.508 -27.422 -16.797 1 96.31 103 GLY A N 1
ATOM 812 C CA . GLY A 1 103 ? 4.207 -28.703 -16.672 1 96.31 103 GLY A CA 1
ATOM 813 C C . GLY A 1 103 ? 4.109 -29.312 -15.297 1 96.31 103 GLY A C 1
ATOM 814 O O . GLY A 1 103 ? 3.033 -29.328 -14.695 1 96.31 103 GLY A O 1
ATOM 815 N N . ASP A 1 104 ? 5.227 -29.938 -14.836 1 95.69 104 ASP A N 1
ATOM 816 C CA . ASP A 1 104 ? 5.32 -30.609 -13.547 1 95.69 104 ASP A CA 1
ATOM 817 C C . ASP A 1 104 ? 5.152 -29.625 -12.391 1 95.69 104 ASP A C 1
ATOM 819 O O . ASP A 1 104 ? 5.809 -28.594 -12.352 1 95.69 104 ASP A O 1
ATOM 823 N N . VAL A 1 105 ? 4.32 -29.969 -11.531 1 95.44 105 VAL A N 1
ATOM 824 C CA . VAL A 1 105 ? 4.027 -29.125 -10.383 1 95.44 105 VAL A CA 1
ATOM 825 C C . VAL A 1 105 ? 5.273 -29 -9.508 1 95.44 105 VAL A C 1
ATOM 827 O O . VAL A 1 105 ? 5.508 -27.938 -8.906 1 95.44 105 VAL A O 1
ATOM 830 N N . LYS A 1 106 ? 6.07 -30 -9.43 1 95.69 106 LYS A N 1
ATOM 831 C CA . LYS A 1 106 ? 7.293 -29.953 -8.633 1 95.69 106 LYS A CA 1
ATOM 832 C C . LYS A 1 106 ? 8.25 -28.891 -9.156 1 95.69 106 LYS A C 1
ATOM 834 O O . LYS A 1 106 ? 8.883 -28.172 -8.375 1 95.69 106 LYS A O 1
ATOM 839 N N . GLU A 1 107 ? 8.289 -28.906 -10.453 1 96.12 107 GLU A N 1
ATOM 840 C CA . GLU A 1 107 ? 9.117 -27.859 -11.055 1 96.12 107 GLU A CA 1
ATOM 841 C C . GLU A 1 107 ? 8.57 -26.469 -10.742 1 96.12 107 GLU A C 1
ATOM 843 O O . GLU A 1 107 ? 9.328 -25.547 -10.414 1 96.12 107 GLU A O 1
ATOM 848 N N . ALA A 1 108 ? 7.289 -26.297 -10.852 1 96.12 108 ALA A N 1
ATOM 849 C CA . ALA A 1 108 ? 6.633 -25.016 -10.547 1 96.12 108 ALA A CA 1
ATOM 850 C C . ALA A 1 108 ? 6.895 -24.609 -9.102 1 96.12 108 ALA A C 1
ATOM 852 O O . ALA A 1 108 ? 7.176 -23.438 -8.82 1 96.12 108 ALA A O 1
ATOM 853 N N . LYS A 1 109 ? 6.844 -25.578 -8.195 1 95 109 LYS A N 1
ATOM 854 C CA . LYS A 1 109 ? 7.09 -25.297 -6.781 1 95 109 LYS A CA 1
ATOM 855 C C . LYS A 1 109 ? 8.516 -24.812 -6.555 1 95 109 LYS A C 1
ATOM 857 O O . LYS A 1 109 ? 8.742 -23.859 -5.793 1 95 109 LYS A O 1
ATOM 862 N N . GLY A 1 110 ? 9.438 -25.453 -7.207 1 95.25 110 GLY A N 1
ATOM 863 C CA . GLY A 1 110 ? 10.828 -25.016 -7.102 1 95.25 110 GLY A CA 1
ATOM 864 C C . GLY A 1 110 ? 11.055 -23.609 -7.602 1 95.25 110 GLY A C 1
ATOM 865 O O . GLY A 1 110 ? 11.742 -22.812 -6.953 1 95.25 110 GLY A O 1
ATOM 866 N N . LYS A 1 111 ? 10.484 -23.344 -8.719 1 96.12 111 LYS A N 1
ATOM 867 C CA . LYS A 1 111 ? 10.672 -22.031 -9.32 1 96.12 111 LYS A CA 1
ATOM 868 C C . LYS A 1 111 ? 9.961 -20.938 -8.516 1 96.12 111 LYS A C 1
ATOM 870 O O . LYS A 1 111 ? 10.461 -19.828 -8.391 1 96.12 111 LYS A O 1
ATOM 875 N N . ARG A 1 112 ? 8.766 -21.266 -8.008 1 95.5 112 ARG A N 1
ATOM 876 C CA . ARG A 1 112 ? 8.062 -20.328 -7.133 1 95.5 112 ARG A CA 1
ATOM 877 C C . ARG A 1 112 ? 8.914 -19.984 -5.914 1 95.5 112 ARG A C 1
ATOM 879 O O . ARG A 1 112 ? 8.969 -18.812 -5.508 1 95.5 112 ARG A O 1
ATOM 886 N N . LEU A 1 113 ? 9.602 -21 -5.324 1 92.69 113 LEU A N 1
ATOM 887 C CA . LEU A 1 113 ? 10.461 -20.766 -4.168 1 92.69 113 LEU A CA 1
ATOM 888 C C . LEU A 1 113 ? 11.617 -19.844 -4.523 1 92.69 113 LEU A C 1
ATOM 890 O O . LEU A 1 113 ? 11.953 -18.938 -3.756 1 92.69 113 LEU A O 1
ATOM 894 N N . GLU A 1 114 ? 12.195 -20.109 -5.652 1 93.94 114 GLU A N 1
ATOM 895 C CA . GLU A 1 114 ? 13.273 -19.25 -6.129 1 93.94 114 GLU A CA 1
ATOM 896 C C . GLU A 1 114 ? 12.805 -17.797 -6.285 1 93.94 114 GLU A C 1
ATOM 898 O O . GLU A 1 114 ? 13.508 -16.859 -5.891 1 93.94 114 GLU A O 1
ATOM 903 N N . LEU A 1 115 ? 11.609 -17.641 -6.816 1 94.38 115 LEU A N 1
ATOM 904 C CA . LEU A 1 115 ? 11.047 -16.312 -7.043 1 94.38 115 LEU A CA 1
ATOM 905 C C . LEU A 1 115 ? 10.766 -15.602 -5.723 1 94.38 115 LEU A C 1
ATOM 907 O O . LEU A 1 115 ? 11.078 -14.422 -5.566 1 94.38 115 LEU A O 1
ATOM 911 N N . CYS A 1 116 ? 10.203 -16.344 -4.801 1 92.06 116 CYS A N 1
ATOM 912 C CA . CYS A 1 116 ? 9.883 -15.773 -3.5 1 92.06 116 CYS A CA 1
ATOM 913 C C . CYS A 1 116 ? 11.133 -15.258 -2.799 1 92.06 116 CYS A C 1
ATOM 915 O O . CYS A 1 116 ? 11.094 -14.234 -2.123 1 92.06 116 CYS A O 1
ATOM 917 N N . ALA A 1 117 ? 12.211 -15.914 -2.979 1 89.81 117 ALA A N 1
ATOM 918 C CA . ALA A 1 117 ? 13.469 -15.547 -2.334 1 89.81 117 ALA A CA 1
ATOM 919 C C . ALA A 1 117 ? 13.992 -14.219 -2.873 1 89.81 117 ALA A C 1
ATOM 921 O O . ALA A 1 117 ? 14.789 -13.547 -2.215 1 89.81 117 ALA A O 1
ATOM 922 N N . MET A 1 118 ? 13.492 -13.859 -4.039 1 90.31 118 MET A N 1
ATOM 923 C CA . MET A 1 118 ? 13.969 -12.633 -4.68 1 90.31 118 MET A CA 1
ATOM 924 C C . MET A 1 118 ? 13.078 -11.445 -4.312 1 90.31 118 MET A C 1
ATOM 926 O O . MET A 1 118 ? 13.453 -10.297 -4.539 1 90.31 118 MET A O 1
ATOM 930 N N . CYS A 1 119 ? 11.914 -11.703 -3.811 1 88.56 119 CYS A N 1
ATOM 931 C CA . CYS A 1 119 ? 10.922 -10.656 -3.59 1 88.56 119 CYS A CA 1
ATOM 932 C C . CYS A 1 119 ? 11.109 -10.008 -2.225 1 88.56 119 CYS A C 1
ATOM 934 O O . CYS A 1 119 ? 11.688 -10.609 -1.32 1 88.56 119 CYS A O 1
ATOM 936 N N . ASN A 1 120 ? 10.688 -8.773 -2.154 1 79.31 120 ASN A N 1
ATOM 937 C CA . ASN A 1 120 ? 10.68 -8.039 -0.893 1 79.31 120 ASN A CA 1
ATOM 938 C C . ASN A 1 120 ? 9.492 -8.438 -0.019 1 79.31 120 ASN A C 1
ATOM 940 O O . ASN A 1 120 ? 8.586 -7.637 0.21 1 79.31 120 ASN A O 1
ATOM 944 N N . LEU A 1 121 ? 9.422 -9.594 0.375 1 76.81 121 LEU A N 1
ATOM 945 C CA . LEU A 1 121 ? 8.367 -10.086 1.247 1 76.81 121 LEU A CA 1
ATOM 946 C C . LEU A 1 121 ? 8.828 -10.117 2.701 1 76.81 121 LEU A C 1
ATOM 948 O O . LEU A 1 121 ? 10 -10.375 2.979 1 76.81 121 LEU A O 1
ATOM 952 N N . ASP A 1 122 ? 7.969 -9.617 3.506 1 72 122 ASP A N 1
ATOM 953 C CA . ASP A 1 122 ? 8.305 -9.773 4.918 1 72 122 ASP A CA 1
ATOM 954 C C . ASP A 1 122 ? 8.281 -11.242 5.332 1 72 122 ASP A C 1
ATOM 956 O O . ASP A 1 122 ? 7.816 -12.102 4.574 1 72 122 ASP A O 1
ATOM 960 N N . VAL A 1 123 ? 8.844 -11.523 6.422 1 66.31 123 VAL A N 1
ATOM 961 C CA . VAL A 1 123 ? 9.086 -12.883 6.891 1 66.31 123 VAL A CA 1
ATOM 962 C C . VAL A 1 123 ? 7.766 -13.648 6.949 1 66.31 123 VAL A C 1
ATOM 964 O O . VAL A 1 123 ? 7.691 -14.805 6.523 1 66.31 123 VAL A O 1
ATOM 967 N N . ASP A 1 124 ? 6.793 -12.93 7.457 1 66.19 124 ASP A N 1
ATOM 968 C CA . ASP A 1 124 ? 5.5 -13.586 7.633 1 66.19 124 ASP A CA 1
ATOM 969 C C . ASP A 1 124 ? 4.871 -13.922 6.281 1 66.19 124 ASP A C 1
ATOM 971 O O . ASP A 1 124 ? 4.336 -15.016 6.094 1 66.19 124 ASP A O 1
ATOM 975 N N . THR A 1 125 ? 4.996 -12.992 5.375 1 71 125 THR A N 1
ATOM 976 C CA . THR A 1 125 ? 4.449 -13.203 4.043 1 71 125 THR A CA 1
ATOM 977 C C . THR A 1 125 ? 5.234 -14.281 3.301 1 71 125 THR A C 1
ATOM 979 O O . THR A 1 125 ? 4.656 -15.102 2.584 1 71 125 THR A O 1
ATOM 982 N N . TYR A 1 126 ? 6.48 -14.258 3.551 1 70.94 126 TYR A N 1
ATOM 983 C CA . TYR A 1 126 ? 7.34 -15.242 2.912 1 70.94 126 TYR A CA 1
ATOM 984 C C . TYR A 1 126 ? 6.988 -16.656 3.369 1 70.94 126 TYR A C 1
ATOM 986 O O . TYR A 1 126 ? 6.922 -17.578 2.559 1 70.94 126 TYR A O 1
ATOM 994 N N . GLN A 1 127 ? 6.75 -16.766 4.652 1 71 127 GLN A N 1
ATOM 995 C CA . GLN A 1 127 ? 6.418 -18.078 5.191 1 71 127 GLN A CA 1
ATOM 996 C C . GLN A 1 127 ? 5.078 -18.578 4.656 1 71 127 GLN A C 1
ATOM 998 O O . GLN A 1 127 ? 4.906 -19.766 4.402 1 71 127 GLN A O 1
ATOM 1003 N N . MET A 1 128 ? 4.266 -17.641 4.453 1 68 128 MET A N 1
ATOM 1004 C CA . MET A 1 128 ? 2.953 -17.984 3.916 1 68 128 MET A CA 1
ATOM 1005 C C . MET A 1 128 ? 3.076 -18.531 2.5 1 68 128 MET A C 1
ATOM 1007 O O . MET A 1 128 ? 2.441 -19.547 2.164 1 68 128 MET A O 1
ATOM 1011 N N . VAL A 1 129 ? 3.846 -17.938 1.772 1 72.31 129 VAL A N 1
ATOM 1012 C CA . VAL A 1 129 ? 3.986 -18.328 0.371 1 72.31 129 VAL A CA 1
ATOM 1013 C C . VAL A 1 129 ? 4.742 -19.641 0.272 1 72.31 129 VAL A C 1
ATOM 1015 O O . VAL A 1 129 ? 4.418 -20.484 -0.568 1 72.31 129 VAL A O 1
ATOM 1018 N N . ARG A 1 130 ? 5.707 -19.781 1.161 1 68.38 130 ARG A N 1
ATOM 1019 C CA . ARG A 1 130 ? 6.527 -20.984 1.126 1 68.38 130 ARG A CA 1
ATOM 1020 C C . ARG A 1 130 ? 5.727 -22.203 1.553 1 68.38 130 ARG A C 1
ATOM 1022 O O . ARG A 1 130 ? 5.867 -23.281 0.966 1 68.38 130 ARG A O 1
ATOM 1029 N N . SER A 1 131 ? 5.086 -21.938 2.682 1 62.34 131 SER A N 1
ATOM 1030 C CA . SER A 1 131 ? 4.383 -23.078 3.248 1 62.34 131 SER A CA 1
ATOM 1031 C C . SER A 1 131 ? 3.102 -23.375 2.475 1 62.34 131 SER A C 1
ATOM 1033 O O . SER A 1 131 ? 2.539 -24.469 2.59 1 62.34 131 SER A O 1
ATOM 1035 N N . GLY A 1 132 ? 2.869 -22.734 1.346 1 56.38 132 GLY A N 1
ATOM 1036 C CA . GLY A 1 132 ? 1.536 -22.828 0.774 1 56.38 132 GLY A CA 1
ATOM 1037 C C . GLY A 1 132 ? 0.433 -22.578 1.782 1 56.38 132 GLY A C 1
ATOM 1038 O O . GLY A 1 132 ? -0.747 -22.766 1.483 1 56.38 132 GLY A O 1
ATOM 1039 N N . ALA A 1 133 ? 0.908 -22.469 3.078 1 48.09 133 ALA A N 1
ATOM 1040 C CA . ALA A 1 133 ? -0.015 -22.422 4.211 1 48.09 133 ALA A CA 1
ATOM 1041 C C . ALA A 1 133 ? -0.684 -21.062 4.324 1 48.09 133 ALA A C 1
ATOM 1043 O O . ALA A 1 133 ? -0.169 -20.062 3.811 1 48.09 133 ALA A O 1
ATOM 1044 N N . GLU A 1 134 ? -2.016 -20.906 4.676 1 43.19 134 GLU A N 1
ATOM 1045 C CA . GLU A 1 134 ? -2.918 -19.812 5.012 1 43.19 134 GLU A CA 1
ATOM 1046 C C . GLU A 1 134 ? -2.26 -18.828 5.988 1 43.19 134 GLU A C 1
ATOM 1048 O O . GLU A 1 134 ? -1.546 -19.25 6.902 1 43.19 134 GLU A O 1
ATOM 1053 N N . LEU A 1 135 ? -1.795 -17.781 5.676 1 38.22 135 LEU A N 1
ATOM 1054 C CA . LEU A 1 135 ? -1.354 -16.766 6.629 1 38.22 135 LEU A CA 1
ATOM 1055 C C . LEU A 1 135 ? -2.324 -16.656 7.801 1 38.22 135 LEU A C 1
ATOM 1057 O O . LEU A 1 135 ? -3.48 -16.266 7.621 1 38.22 135 LEU A O 1
ATOM 1061 N N . THR A 1 136 ? -2.34 -17.578 8.57 1 36.44 136 THR A N 1
ATOM 1062 C CA . THR A 1 136 ? -2.988 -17.203 9.828 1 36.44 136 THR A CA 1
ATOM 1063 C C . THR A 1 136 ? -2.43 -15.891 10.359 1 36.44 136 THR A C 1
ATOM 1065 O O . THR A 1 136 ? -1.237 -15.789 10.648 1 36.44 136 THR A O 1
ATOM 1068 N N . CYS A 1 137 ? -2.787 -14.867 9.727 1 31.78 137 CYS A N 1
ATOM 1069 C CA . CYS A 1 137 ? -2.484 -13.562 10.305 1 31.78 137 CYS A CA 1
ATOM 1070 C C . CYS A 1 137 ? -2.555 -13.609 11.828 1 31.78 137 CYS A C 1
ATOM 1072 O O . CYS A 1 137 ? -3.619 -13.867 12.391 1 31.78 137 CYS A O 1
ATOM 1074 N N . ARG A 1 138 ? -1.52 -14.039 12.43 1 30.17 138 ARG A N 1
ATOM 1075 C CA . ARG A 1 138 ? -1.469 -13.914 13.883 1 30.17 138 ARG A CA 1
ATOM 1076 C C . ARG A 1 138 ? -1.765 -12.484 14.32 1 30.17 138 ARG A C 1
ATOM 1078 O O . ARG A 1 138 ? -0.984 -11.57 14.039 1 30.17 138 ARG A O 1
ATOM 1085 N N . LEU A 1 139 ? -2.982 -12.07 14.336 1 24.33 139 LEU A N 1
ATOM 1086 C CA . LEU A 1 139 ? -3.303 -11.047 15.328 1 24.33 139 LEU A CA 1
ATOM 1087 C C . LEU A 1 139 ? -2.729 -11.414 16.688 1 24.33 139 LEU A C 1
ATOM 1089 O O . LEU A 1 139 ? -2.84 -12.562 17.125 1 24.33 139 LEU A O 1
ATOM 1093 N N . MET B 1 1 ? -20.344 3.23 -14.547 1 24.55 1 MET B N 1
ATOM 1094 C CA . MET B 1 1 ? -20.078 2.311 -13.445 1 24.55 1 MET B CA 1
ATOM 1095 C C . MET B 1 1 ? -18.75 2.65 -12.766 1 24.55 1 MET B C 1
ATOM 1097 O O . MET B 1 1 ? -17.688 2.588 -13.391 1 24.55 1 MET B O 1
ATOM 1101 N N . GLU B 1 2 ? -18.781 3.615 -11.992 1 29.02 2 GLU B N 1
ATOM 1102 C CA . GLU B 1 2 ? -17.625 4.195 -11.32 1 29.02 2 GLU B CA 1
ATOM 1103 C C . GLU B 1 2 ? -16.703 3.111 -10.773 1 29.02 2 GLU B C 1
ATOM 1105 O O . GLU B 1 2 ? -17.156 2.176 -10.117 1 29.02 2 GLU B O 1
ATOM 1110 N N . ALA B 1 3 ? -15.828 2.781 -11.453 1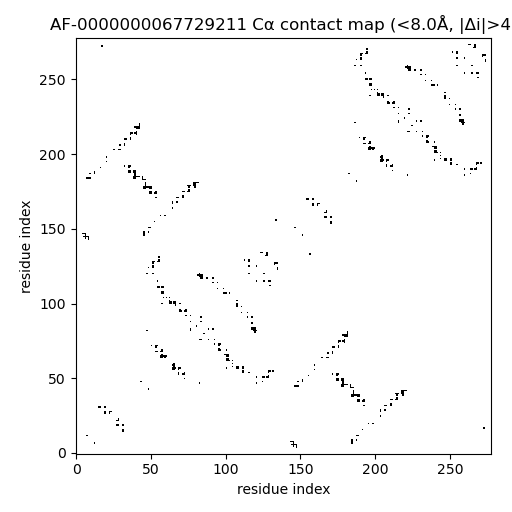 32.12 3 ALA B N 1
ATOM 1111 C CA . ALA B 1 3 ? -14.852 1.774 -11.047 1 32.12 3 ALA B CA 1
ATOM 1112 C C . ALA B 1 3 ? -14.594 1.835 -9.547 1 32.12 3 ALA B C 1
ATOM 1114 O O . ALA B 1 3 ? -13.844 2.697 -9.07 1 32.12 3 ALA B O 1
ATOM 1115 N N . GLN B 1 4 ? -15.703 1.697 -8.812 1 37.47 4 GLN B N 1
ATOM 1116 C CA . GLN B 1 4 ? -15.523 1.651 -7.363 1 37.47 4 GLN B CA 1
ATOM 1117 C C . GLN B 1 4 ? -14.336 0.774 -6.984 1 37.47 4 GLN B C 1
ATOM 1119 O O . GLN B 1 4 ? -14.352 -0.437 -7.215 1 37.47 4 GLN B O 1
ATOM 1124 N N . THR B 1 5 ? -13.227 1.29 -7.379 1 42.62 5 THR B N 1
ATOM 1125 C CA . THR B 1 5 ? -12.016 0.606 -6.934 1 42.62 5 THR B CA 1
ATOM 1126 C C . THR B 1 5 ? -12.234 -0.048 -5.57 1 42.62 5 THR B C 1
ATOM 1128 O O . THR B 1 5 ? -12.523 0.637 -4.586 1 42.62 5 THR B O 1
ATOM 1131 N N . ALA B 1 6 ? -12.969 -1.122 -5.637 1 43.44 6 ALA B N 1
ATOM 1132 C CA . ALA B 1 6 ? -13.219 -1.916 -4.438 1 43.44 6 ALA B CA 1
ATOM 1133 C C . ALA B 1 6 ? -11.992 -1.937 -3.529 1 43.44 6 ALA B C 1
ATOM 1135 O O . ALA B 1 6 ? -10.859 -2.086 -4.008 1 43.44 6 ALA B O 1
ATOM 1136 N N . VAL B 1 7 ? -12.102 -1.112 -2.484 1 49.16 7 VAL B N 1
ATOM 1137 C CA . VAL B 1 7 ? -11.125 -1.059 -1.405 1 49.16 7 VAL B CA 1
ATOM 1138 C C . VAL B 1 7 ? -10.93 -2.453 -0.813 1 49.16 7 VAL B C 1
ATOM 1140 O O . VAL B 1 7 ? -11.898 -3.117 -0.444 1 49.16 7 VAL B O 1
ATOM 1143 N N . PHE B 1 8 ? -9.93 -3.039 -1.209 1 58.75 8 PHE B N 1
ATOM 1144 C CA . PHE B 1 8 ? -9.641 -4.348 -0.634 1 58.75 8 PHE B CA 1
ATOM 1145 C C . PHE B 1 8 ? -8.859 -4.207 0.665 1 58.75 8 PHE B C 1
ATOM 1147 O O . PHE B 1 8 ? -7.898 -3.434 0.737 1 58.75 8 PHE B O 1
ATOM 1154 N N . CYS B 1 9 ? -9.508 -4.578 1.705 1 60.97 9 CYS B N 1
ATOM 1155 C CA . CYS B 1 9 ? -8.773 -4.699 2.959 1 60.97 9 CYS B CA 1
ATOM 1156 C C . CYS B 1 9 ? -8.102 -6.062 3.068 1 60.97 9 CYS B C 1
ATOM 1158 O O . CYS B 1 9 ? -8.391 -6.969 2.285 1 60.97 9 CYS B O 1
ATOM 1160 N N . SER B 1 10 ? -7.176 -6.156 3.953 1 68 10 SER B N 1
ATOM 1161 C CA . SER B 1 10 ? -6.402 -7.379 4.129 1 68 10 SER B CA 1
ATOM 1162 C C . SER B 1 10 ? -7.309 -8.578 4.363 1 68 10 SER B C 1
ATOM 1164 O O . SER B 1 10 ? -7.07 -9.664 3.822 1 68 10 SER B O 1
ATOM 1166 N N . SER B 1 11 ? -8.312 -8.32 5.113 1 70.81 11 SER B N 1
ATOM 1167 C CA . SER B 1 11 ? -9.227 -9.422 5.398 1 70.81 11 SER B CA 1
ATOM 1168 C C . SER B 1 11 ? -9.977 -9.867 4.145 1 70.81 11 SER B C 1
ATOM 1170 O O . SER B 1 11 ? -10.18 -11.062 3.928 1 70.81 11 SER B O 1
ATOM 1172 N N . ASP B 1 12 ? -10.359 -8.883 3.355 1 73.81 12 ASP B N 1
ATOM 1173 C CA . ASP B 1 12 ? -11.023 -9.188 2.094 1 73.81 12 ASP B CA 1
ATOM 1174 C C . ASP B 1 12 ? -10.086 -9.922 1.139 1 73.81 12 ASP B C 1
ATOM 1176 O O . ASP B 1 12 ? -10.5 -10.852 0.449 1 73.81 12 ASP B O 1
ATOM 1180 N N . LEU B 1 13 ? -8.898 -9.477 1.191 1 78.69 13 LEU B N 1
ATOM 1181 C CA . LEU B 1 13 ? -7.906 -10.109 0.324 1 78.69 13 LEU B CA 1
ATOM 1182 C C . LEU B 1 13 ? -7.672 -11.562 0.729 1 78.69 13 LEU B C 1
ATOM 1184 O O . LEU B 1 13 ? -7.609 -12.445 -0.128 1 78.69 13 LEU B O 1
ATOM 1188 N N . GLU B 1 14 ? -7.617 -11.75 1.998 1 80.56 14 GLU B N 1
ATOM 1189 C CA . GLU B 1 14 ? -7.434 -13.109 2.506 1 80.56 14 GLU B CA 1
ATOM 1190 C C . GLU B 1 14 ? -8.617 -14 2.143 1 80.56 14 GLU B C 1
ATOM 1192 O O . GLU B 1 14 ? -8.438 -15.141 1.731 1 80.56 14 GLU B O 1
ATOM 1197 N N . ALA B 1 15 ? -9.766 -13.469 2.342 1 81.75 15 ALA B N 1
ATOM 1198 C CA . ALA B 1 15 ? -10.977 -14.211 2 1 81.75 15 ALA B CA 1
ATOM 1199 C C . ALA B 1 15 ? -11.016 -14.555 0.513 1 81.75 15 ALA B C 1
ATOM 1201 O O . ALA B 1 15 ? -11.336 -15.68 0.135 1 81.75 15 ALA B O 1
ATOM 1202 N N . LEU B 1 16 ? -10.664 -13.633 -0.271 1 83.19 16 LEU B N 1
ATOM 1203 C CA . LEU B 1 16 ? -10.609 -13.828 -1.717 1 83.19 16 LEU B CA 1
ATOM 1204 C C . LEU B 1 16 ? -9.609 -14.922 -2.082 1 83.19 16 LEU B C 1
ATOM 1206 O O . LEU B 1 16 ? -9.938 -15.836 -2.842 1 83.19 16 LEU B O 1
ATOM 1210 N N . SER B 1 17 ? -8.516 -14.859 -1.511 1 86.31 17 SER B N 1
ATOM 1211 C CA . SER B 1 17 ? -7.457 -15.812 -1.836 1 86.31 17 SER B CA 1
ATOM 1212 C C . SER B 1 17 ? -7.828 -17.219 -1.395 1 86.31 17 SER B C 1
ATOM 1214 O O . SER B 1 17 ? -7.574 -18.188 -2.113 1 86.31 17 SER B O 1
ATOM 1216 N N . THR B 1 18 ? -8.406 -17.344 -0.242 1 85.81 18 THR B N 1
ATOM 1217 C CA . THR B 1 18 ? -8.844 -18.625 0.268 1 85.81 18 THR B CA 1
ATOM 1218 C C . THR B 1 18 ? -9.891 -19.25 -0.656 1 85.81 18 THR B C 1
ATOM 1220 O O . THR B 1 18 ? -9.836 -20.438 -0.959 1 85.81 18 THR B O 1
ATOM 1223 N N . LYS B 1 19 ? -10.75 -18.438 -1.132 1 86.62 19 LYS B N 1
ATOM 1224 C CA . LYS B 1 19 ? -11.789 -18.875 -2.057 1 86.62 19 LYS B CA 1
ATOM 1225 C C . LYS B 1 19 ? -11.18 -19.344 -3.379 1 86.62 19 LYS B C 1
ATOM 1227 O O . LYS B 1 19 ? -11.641 -20.328 -3.969 1 86.62 19 LYS B O 1
ATOM 1232 N N . LEU B 1 20 ? -10.211 -18.75 -3.812 1 89 20 LEU B N 1
ATOM 1233 C CA . LEU B 1 20 ? -9.578 -19.078 -5.086 1 89 20 LEU B CA 1
ATOM 1234 C C . LEU B 1 20 ? -8.805 -20.391 -4.996 1 89 20 LEU B C 1
ATOM 1236 O O . LEU B 1 20 ? -8.836 -21.203 -5.934 1 89 20 LEU B O 1
ATOM 1240 N N . LYS B 1 21 ? -8.211 -20.562 -3.902 1 85.12 21 LYS B N 1
ATOM 1241 C CA . LYS B 1 21 ? -7.41 -21.766 -3.717 1 85.12 21 LYS B CA 1
ATOM 1242 C C . LYS B 1 21 ? -8.281 -23.031 -3.777 1 85.12 21 LYS B C 1
ATOM 1244 O O . LYS B 1 21 ? -7.832 -24.078 -4.242 1 85.12 21 LYS B O 1
ATOM 1249 N N . ARG B 1 22 ? -9.492 -22.875 -3.443 1 84.69 22 ARG B N 1
ATOM 1250 C CA . ARG B 1 22 ? -10.359 -24.031 -3.35 1 84.69 22 ARG B CA 1
ATOM 1251 C C . ARG B 1 22 ? -11.328 -24.094 -4.527 1 84.69 22 ARG B C 1
ATOM 1253 O O . ARG B 1 22 ? -12.062 -25.078 -4.684 1 84.69 22 ARG B O 1
ATOM 1260 N N . SER B 1 23 ? -11.352 -23.203 -5.285 1 87.38 23 SER B N 1
ATOM 1261 C CA . SER B 1 23 ? -12.328 -23.125 -6.363 1 87.38 23 SER B CA 1
ATOM 1262 C C . SER B 1 23 ? -11.93 -24 -7.547 1 87.38 23 SER B C 1
ATOM 1264 O O . SER B 1 23 ? -10.742 -24.125 -7.855 1 87.38 23 SER B O 1
ATOM 1266 N N . LYS B 1 24 ? -12.938 -24.625 -8.18 1 87.62 24 LYS B N 1
ATOM 1267 C CA . LYS B 1 24 ? -12.75 -25.375 -9.414 1 87.62 24 LYS B CA 1
ATOM 1268 C C . LYS B 1 24 ? -13.305 -24.625 -10.617 1 87.62 24 LYS B C 1
ATOM 1270 O O . LYS B 1 24 ? -13.273 -25.125 -11.742 1 87.62 24 LYS B O 1
ATOM 1275 N N . ASP B 1 25 ? -13.836 -23.531 -10.398 1 91.88 25 ASP B N 1
ATOM 1276 C CA . ASP B 1 25 ? -14.414 -22.688 -11.438 1 91.88 25 ASP B CA 1
ATOM 1277 C C . ASP B 1 25 ? -13.359 -21.766 -12.047 1 91.88 25 ASP B C 1
ATOM 1279 O O . ASP B 1 25 ? -12.945 -20.781 -11.422 1 91.88 25 ASP B O 1
ATOM 1283 N N . PHE B 1 26 ? -13.016 -22.094 -13.273 1 91.12 26 PHE B N 1
ATOM 1284 C CA . PHE B 1 26 ? -11.914 -21.406 -13.93 1 91.12 26 PHE B CA 1
ATOM 1285 C C . PHE B 1 26 ? -12.242 -19.922 -14.109 1 91.12 26 PHE B C 1
ATOM 1287 O O . PHE B 1 26 ? -11.359 -19.078 -13.977 1 91.12 26 PHE B O 1
ATOM 1294 N N . LEU B 1 27 ? -13.516 -19.672 -14.414 1 91.19 27 LEU B N 1
ATOM 1295 C CA . LEU B 1 27 ? -13.891 -18.281 -14.617 1 91.19 27 LEU B CA 1
ATOM 1296 C C . LEU B 1 27 ? -13.719 -17.469 -13.336 1 91.19 27 LEU B C 1
ATOM 1298 O O . LEU B 1 27 ? -13.234 -16.344 -13.367 1 91.19 27 LEU B O 1
ATOM 1302 N N . LYS B 1 28 ? -14.125 -18.031 -12.266 1 90.75 28 LYS B N 1
ATOM 1303 C CA . LYS B 1 28 ? -13.953 -17.391 -10.969 1 90.75 28 LYS B CA 1
ATOM 1304 C C . LYS B 1 28 ? -12.477 -17.234 -10.617 1 90.75 28 LYS B C 1
ATOM 1306 O O . LYS B 1 28 ? -12.062 -16.188 -10.109 1 90.75 28 LYS B O 1
ATOM 1311 N N . LEU B 1 29 ? -11.703 -18.219 -10.883 1 93.25 29 LEU B N 1
ATOM 1312 C CA . LEU B 1 29 ? -10.266 -18.203 -10.617 1 93.25 29 LEU B CA 1
ATOM 1313 C C . LEU B 1 29 ? -9.578 -17.125 -11.461 1 93.25 29 LEU B C 1
ATOM 1315 O O . LEU B 1 29 ? -8.812 -16.312 -10.938 1 93.25 29 LEU B O 1
ATOM 1319 N N . TYR B 1 30 ? -10 -17.125 -12.664 1 93.56 30 TYR B N 1
ATOM 1320 C CA . TYR B 1 30 ? -9.422 -16.141 -13.562 1 93.56 30 TYR B CA 1
ATOM 1321 C C . TYR B 1 30 ? -9.734 -14.719 -13.094 1 93.56 30 TYR B C 1
ATOM 1323 O O . TYR B 1 30 ? -8.844 -13.867 -13.047 1 93.56 30 TYR B O 1
ATOM 1331 N N . ALA B 1 31 ? -10.945 -14.484 -12.695 1 92 31 ALA B N 1
ATOM 1332 C CA . ALA B 1 31 ? -11.352 -13.164 -12.211 1 92 31 ALA B CA 1
ATOM 1333 C C . ALA B 1 31 ? -10.594 -12.789 -10.945 1 92 31 ALA B C 1
ATOM 1335 O O . ALA B 1 31 ? -10.164 -11.648 -10.781 1 92 31 ALA B O 1
ATOM 1336 N N . GLY B 1 32 ? -10.453 -13.75 -10.062 1 93.25 32 GLY B N 1
ATOM 1337 C CA . GLY B 1 32 ? -9.719 -13.523 -8.828 1 93.25 32 GLY B CA 1
ATOM 1338 C C . GLY B 1 32 ? -8.25 -13.234 -9.055 1 93.25 32 GLY B C 1
ATOM 1339 O O . GLY B 1 32 ? -7.695 -12.312 -8.461 1 93.25 32 GLY B O 1
ATOM 1340 N N . ILE B 1 33 ? -7.672 -13.938 -9.992 1 95.69 33 ILE B N 1
ATOM 1341 C CA . ILE B 1 33 ? -6.262 -13.758 -10.312 1 95.69 33 ILE B CA 1
ATOM 1342 C C . ILE B 1 33 ? -6.043 -12.375 -10.914 1 95.69 33 ILE B C 1
ATOM 1344 O O . ILE B 1 33 ? -5.098 -11.672 -10.547 1 95.69 33 ILE B O 1
ATOM 1348 N N . THR B 1 34 ? -6.961 -12 -11.789 1 92.69 34 THR B N 1
ATOM 1349 C CA . THR B 1 34 ? -6.887 -10.688 -12.414 1 92.69 34 THR B CA 1
ATOM 1350 C C . THR B 1 34 ? -7 -9.578 -11.367 1 92.69 34 THR B C 1
ATOM 1352 O O . THR B 1 34 ? -6.258 -8.594 -11.414 1 92.69 34 THR B O 1
ATOM 1355 N N . LYS B 1 35 ? -7.824 -9.75 -10.422 1 88.88 35 LYS B N 1
ATOM 1356 C CA . LYS B 1 35 ? -7.996 -8.773 -9.344 1 88.88 35 LYS B CA 1
ATOM 1357 C C . LYS B 1 35 ? -6.746 -8.695 -8.469 1 88.88 35 LYS B C 1
ATOM 1359 O O . LYS B 1 35 ? -6.297 -7.598 -8.125 1 88.88 35 LYS B O 1
ATOM 1364 N N . LEU B 1 36 ? -6.238 -9.852 -8.125 1 90.75 36 LEU B N 1
ATOM 1365 C CA . LEU B 1 36 ? -4.992 -9.883 -7.367 1 90.75 36 LEU B CA 1
ATOM 1366 C C . LEU B 1 36 ? -3.881 -9.148 -8.117 1 90.75 36 LEU B C 1
ATOM 1368 O O . LEU B 1 36 ? -3.102 -8.414 -7.512 1 90.75 36 LEU B O 1
ATOM 1372 N N . GLY B 1 37 ? -3.855 -9.344 -9.375 1 92.94 37 GLY B N 1
ATOM 1373 C CA . GLY B 1 37 ? -2.881 -8.648 -10.195 1 92.94 37 GLY B CA 1
ATOM 1374 C C . GLY B 1 37 ? -3.045 -7.137 -10.164 1 92.94 37 GLY B C 1
ATOM 1375 O O . GLY B 1 37 ? -2.072 -6.406 -9.977 1 92.94 37 GLY B O 1
ATOM 1376 N N . ASP B 1 38 ? -4.285 -6.711 -10.352 1 86.62 38 ASP B N 1
ATOM 1377 C CA . ASP B 1 38 ? -4.582 -5.281 -10.32 1 86.62 38 ASP B CA 1
ATOM 1378 C C . ASP B 1 38 ? -4.133 -4.648 -9.008 1 86.62 38 ASP B C 1
ATOM 1380 O O . ASP B 1 38 ? -3.5 -3.592 -9 1 86.62 38 ASP B O 1
ATOM 1384 N N . ILE B 1 39 ? -4.398 -5.234 -7.949 1 81.94 39 ILE B N 1
ATOM 1385 C CA . ILE B 1 39 ? -4.055 -4.734 -6.625 1 81.94 39 ILE B CA 1
ATOM 1386 C C . ILE B 1 39 ? -2.541 -4.754 -6.441 1 81.94 39 ILE B C 1
ATOM 1388 O O . ILE B 1 39 ? -1.953 -3.785 -5.953 1 81.94 39 ILE B O 1
ATOM 1392 N N . SER B 1 40 ? -1.899 -5.816 -6.824 1 87.81 40 SER B N 1
ATOM 1393 C CA . SER B 1 40 ? -0.458 -5.996 -6.684 1 87.81 40 SER B CA 1
ATOM 1394 C C . SER B 1 40 ? 0.312 -4.965 -7.5 1 87.81 40 SER B C 1
ATOM 1396 O O . SER B 1 40 ? 1.403 -4.547 -7.105 1 87.81 40 SER B O 1
ATOM 1398 N N . SER B 1 41 ? -0.273 -4.551 -8.594 1 86.19 41 SER B N 1
ATOM 1399 C CA . SER B 1 41 ? 0.41 -3.672 -9.531 1 86.19 41 SER B CA 1
ATOM 1400 C C . SER B 1 41 ? 0.448 -2.234 -9.023 1 86.19 41 SER B C 1
ATOM 1402 O O . SER B 1 41 ? 1.217 -1.412 -9.523 1 86.19 41 SER B O 1
ATOM 1404 N N . MET B 1 42 ? -0.375 -2.041 -8.031 1 72.5 42 MET B N 1
ATOM 1405 C CA . MET B 1 42 ? -0.391 -0.685 -7.488 1 72.5 42 MET B CA 1
ATOM 1406 C C . MET B 1 42 ? 0.917 -0.372 -6.77 1 72.5 42 MET B C 1
ATOM 1408 O O . MET B 1 42 ? 1.315 -1.095 -5.855 1 72.5 42 MET B O 1
ATOM 1412 N N . SER B 1 43 ? 1.753 0.416 -7.281 1 62 43 SER B N 1
ATOM 1413 C CA . SER B 1 43 ? 3.072 0.743 -6.754 1 62 43 SER B CA 1
ATOM 1414 C C . SER B 1 43 ? 2.977 1.739 -5.605 1 62 43 SER B C 1
ATOM 1416 O O . SER B 1 43 ? 3.775 1.692 -4.664 1 62 43 SER B O 1
ATOM 1418 N N . GLU B 1 44 ? 2.15 2.705 -5.75 1 63.06 44 GLU B N 1
ATOM 1419 C CA . GLU B 1 44 ? 2.098 3.701 -4.684 1 63.06 44 GLU B CA 1
ATOM 1420 C C . GLU B 1 44 ? 1.136 3.273 -3.576 1 63.06 44 GLU B C 1
ATOM 1422 O O . GLU B 1 44 ? -0.082 3.287 -3.766 1 63.06 44 GLU B O 1
ATOM 1427 N N . PRO B 1 45 ? 1.758 2.762 -2.531 1 70.06 45 PRO B N 1
ATOM 1428 C CA . PRO B 1 45 ? 0.862 2.375 -1.439 1 70.06 45 PRO B CA 1
ATOM 1429 C C . PRO B 1 45 ? -0.037 3.521 -0.98 1 70.06 45 PRO B C 1
ATOM 1431 O O . PRO B 1 45 ? 0.391 4.68 -0.967 1 70.06 45 PRO B O 1
ATOM 1434 N N . ILE B 1 46 ? -1.167 3.252 -0.875 1 75.69 46 ILE B N 1
ATOM 1435 C CA . ILE B 1 46 ? -2.133 4.23 -0.386 1 75.69 46 ILE B CA 1
ATOM 1436 C C . ILE B 1 46 ? -1.625 4.852 0.915 1 75.69 46 ILE B C 1
ATOM 1438 O O . ILE B 1 46 ? -1.933 6.004 1.222 1 75.69 46 ILE B O 1
ATOM 1442 N N . SER B 1 47 ? -0.835 4.059 1.58 1 82.25 47 SER B N 1
ATOM 1443 C CA . SER B 1 47 ? -0.276 4.539 2.84 1 82.25 47 SER B CA 1
ATOM 1444 C C . SER B 1 47 ? 0.628 5.75 2.617 1 82.25 47 SER B C 1
ATOM 1446 O O . SER B 1 47 ? 0.614 6.695 3.408 1 82.25 47 SER B O 1
ATOM 1448 N N . ILE B 1 48 ? 1.271 5.812 1.587 1 82.25 48 ILE B N 1
ATOM 1449 C CA . ILE B 1 48 ? 2.172 6.914 1.267 1 82.25 48 ILE B CA 1
ATOM 1450 C C . ILE B 1 48 ? 1.361 8.148 0.891 1 82.25 48 ILE B C 1
ATOM 1452 O O . ILE B 1 48 ? 1.681 9.266 1.317 1 82.25 48 ILE B O 1
ATOM 1456 N N . GLN B 1 49 ? 0.389 7.883 0.05 1 82.62 49 GLN B N 1
ATOM 1457 C CA . GLN B 1 49 ? -0.475 9 -0.326 1 82.62 49 GLN B CA 1
ATOM 1458 C C . GLN B 1 49 ? -1.144 9.609 0.899 1 82.62 49 GLN B C 1
ATOM 1460 O O . GLN B 1 49 ? -1.177 10.836 1.046 1 82.62 49 GLN B O 1
ATOM 1465 N N . ALA B 1 50 ? -1.66 8.789 1.702 1 87.81 50 ALA B N 1
ATOM 1466 C CA . ALA B 1 50 ? -2.283 9.266 2.934 1 87.81 50 ALA B CA 1
ATOM 1467 C C . ALA B 1 50 ? -1.285 10.031 3.795 1 87.81 50 ALA B C 1
ATOM 1469 O O . ALA B 1 50 ? -1.61 11.094 4.336 1 87.81 50 ALA B O 1
ATOM 1470 N N . PHE B 1 51 ? -0.104 9.523 3.854 1 91.69 51 PHE B N 1
ATOM 1471 C CA . PHE B 1 51 ? 0.956 10.156 4.629 1 91.69 51 PHE B CA 1
ATOM 1472 C C . PHE B 1 51 ? 1.299 11.523 4.062 1 91.69 51 PHE B C 1
ATOM 1474 O O . PHE B 1 51 ? 1.498 12.484 4.812 1 91.69 51 PHE B O 1
ATOM 1481 N N . SER B 1 52 ? 1.326 11.641 2.846 1 90.19 52 SER B N 1
ATOM 1482 C CA . SER B 1 52 ? 1.605 12.922 2.197 1 90.19 52 SER B CA 1
ATOM 1483 C C . SER B 1 52 ? 0.548 13.961 2.549 1 90.19 52 SER B C 1
ATOM 1485 O O . SER B 1 52 ? 0.873 15.125 2.793 1 90.19 52 SER B O 1
ATOM 1487 N N . HIS B 1 53 ? -0.672 13.539 2.566 1 90.88 53 HIS B N 1
ATOM 1488 C CA . HIS B 1 53 ? -1.739 14.453 2.953 1 90.88 53 HIS B CA 1
ATOM 1489 C C . HIS B 1 53 ? -1.594 14.891 4.406 1 90.88 53 HIS B C 1
ATOM 1491 O O . HIS B 1 53 ? -1.847 16.047 4.742 1 90.88 53 HIS B O 1
ATOM 1497 N N . LEU B 1 54 ? -1.155 14 5.246 1 93.88 54 LEU B N 1
ATOM 1498 C CA . LEU B 1 54 ? -0.904 14.328 6.645 1 93.88 54 LEU B CA 1
ATOM 1499 C C . LEU B 1 54 ? 0.187 15.383 6.77 1 93.88 54 LEU B C 1
ATOM 1501 O O . LEU B 1 54 ? 0.049 16.344 7.547 1 93.88 54 LEU B O 1
ATOM 1505 N N . LEU B 1 55 ? 1.197 15.234 6.035 1 94.56 55 LEU B N 1
ATOM 1506 C CA . LEU B 1 55 ? 2.305 16.188 6.059 1 94.56 55 LEU B CA 1
ATOM 1507 C C . LEU B 1 55 ? 1.839 17.562 5.629 1 94.56 55 LEU B C 1
ATOM 1509 O O . LEU B 1 55 ? 2.279 18.578 6.184 1 94.56 55 LEU B O 1
ATOM 1513 N N . THR B 1 56 ? 0.964 17.641 4.676 1 93.31 56 THR B N 1
ATOM 1514 C CA . THR B 1 56 ? 0.479 18.938 4.195 1 93.31 56 THR B CA 1
ATOM 1515 C C . THR B 1 56 ? -0.289 19.656 5.293 1 93.31 56 THR B C 1
ATOM 1517 O O . THR B 1 56 ? -0.26 20.891 5.363 1 93.31 56 THR B O 1
ATOM 1520 N N . LEU B 1 57 ? -0.89 18.953 6.203 1 94.81 57 LEU B N 1
ATOM 1521 C CA . LEU B 1 57 ? -1.711 19.562 7.25 1 94.81 57 LEU B CA 1
ATOM 1522 C C . LEU B 1 57 ? -0.839 20.109 8.367 1 94.81 57 LEU B C 1
ATOM 1524 O O . LEU B 1 57 ? -1.32 20.875 9.219 1 94.81 57 LEU B O 1
ATOM 1528 N N . LEU B 1 58 ? 0.473 19.797 8.352 1 95.69 58 LEU B N 1
ATOM 1529 C CA . LEU B 1 58 ? 1.417 20.359 9.312 1 95.69 58 LEU B CA 1
ATOM 1530 C C . LEU B 1 58 ? 1.563 21.875 9.117 1 95.69 58 LEU B C 1
ATOM 1532 O O . LEU B 1 58 ? 2.09 22.562 9.992 1 95.69 58 LEU B O 1
ATOM 1536 N N . THR B 1 59 ? 1.097 22.359 8.047 1 94.81 59 THR B N 1
ATOM 1537 C CA . THR B 1 59 ? 1.184 23.797 7.77 1 94.81 59 THR B CA 1
ATOM 1538 C C . THR B 1 59 ? -0.207 24.391 7.578 1 94.81 59 THR B C 1
ATOM 1540 O O . THR B 1 59 ? -0.362 25.406 6.914 1 94.81 59 THR B O 1
ATOM 1543 N N . HIS B 1 60 ? -1.147 23.75 8.055 1 92.94 60 HIS B N 1
ATOM 1544 C CA . HIS B 1 60 ? -2.516 24.25 8 1 92.94 60 HIS B CA 1
ATOM 1545 C C . HIS B 1 60 ? -2.623 25.625 8.648 1 92.94 60 HIS B C 1
ATOM 1547 O O . HIS B 1 60 ? -1.831 25.969 9.523 1 92.94 60 HIS B O 1
ATOM 1553 N N . ARG B 1 61 ? -3.574 26.328 8.297 1 92.31 61 ARG B N 1
ATOM 1554 C CA . ARG B 1 61 ? -3.779 27.703 8.781 1 92.31 61 ARG B CA 1
ATOM 1555 C C . ARG B 1 61 ? -4.074 27.703 10.281 1 92.31 61 ARG B C 1
ATOM 1557 O O . ARG B 1 61 ? -3.695 28.641 10.984 1 92.31 61 ARG B O 1
ATOM 1564 N N . TYR B 1 62 ? -4.68 26.766 10.781 1 94 62 TYR B N 1
ATOM 1565 C CA . TYR B 1 62 ? -5.035 26.703 12.195 1 94 62 TYR B CA 1
ATOM 1566 C C . TYR B 1 62 ? -3.98 25.938 12.984 1 94 62 TYR B C 1
ATOM 1568 O O . TYR B 1 62 ? -3.723 24.75 12.719 1 94 62 TYR B O 1
ATOM 1576 N N . PRO B 1 63 ? -3.439 26.531 14.047 1 95.94 63 PRO B N 1
ATOM 1577 C CA . PRO B 1 63 ? -2.359 25.906 14.82 1 95.94 63 PRO B CA 1
ATOM 1578 C C . PRO B 1 63 ? -2.791 24.609 15.5 1 95.94 63 PRO B C 1
ATOM 1580 O O . PRO B 1 63 ? -2.004 23.656 15.586 1 95.94 63 PRO B O 1
ATOM 1583 N N . LYS B 1 64 ? -3.943 24.547 16 1 95.06 64 LYS B N 1
ATOM 1584 C CA . LYS B 1 64 ? -4.434 23.328 16.656 1 95.06 64 LYS B CA 1
ATOM 1585 C C . LYS B 1 64 ? -4.402 22.141 15.711 1 95.06 64 LYS B C 1
ATOM 1587 O O . LYS B 1 64 ? -4.121 21.016 16.141 1 95.06 64 LYS B O 1
ATOM 1592 N N . ILE B 1 65 ? -4.715 22.391 14.453 1 95.75 65 ILE B N 1
ATOM 1593 C CA . ILE B 1 65 ? -4.707 21.344 13.43 1 95.75 65 ILE B CA 1
ATOM 1594 C C . ILE B 1 65 ? -3.271 20.891 13.164 1 95.75 65 ILE B C 1
ATOM 1596 O O . ILE B 1 65 ? -3.01 19.688 13.008 1 95.75 65 ILE B O 1
ATOM 1600 N N . ARG B 1 66 ? -2.408 21.875 13.172 1 96.88 66 ARG B N 1
ATOM 1601 C CA . ARG B 1 66 ? -1.003 21.531 12.984 1 96.88 66 ARG B CA 1
ATOM 1602 C C . ARG B 1 66 ? -0.509 20.609 14.086 1 96.88 66 ARG B C 1
ATOM 1604 O O . ARG B 1 66 ? 0.161 19.609 13.82 1 96.88 66 ARG B O 1
ATOM 1611 N N . LYS B 1 67 ? -0.899 20.953 15.273 1 97.38 67 LYS B N 1
ATOM 1612 C CA . LYS B 1 67 ? -0.466 20.172 16.422 1 97.38 67 LYS B CA 1
ATOM 1613 C C . LYS B 1 67 ? -1.014 18.75 16.359 1 97.38 67 LYS B C 1
ATOM 1615 O O . LYS B 1 67 ? -0.27 17.781 16.531 1 97.38 67 LYS B O 1
ATOM 1620 N N . VAL B 1 68 ? -2.246 18.578 16.109 1 97.12 68 VAL B N 1
ATOM 1621 C CA . VAL B 1 68 ? -2.871 17.266 16.031 1 97.12 68 VAL B CA 1
ATOM 1622 C C . VAL B 1 68 ? -2.248 16.453 14.898 1 97.12 68 VAL B C 1
ATOM 1624 O O . VAL B 1 68 ? -1.982 15.266 15.047 1 97.12 68 VAL B O 1
ATOM 1627 N N . SER B 1 69 ? -2.033 17.078 13.711 1 97.5 69 SER B N 1
ATOM 1628 C CA . SER B 1 69 ? -1.389 16.422 12.578 1 97.5 69 SER B CA 1
ATOM 1629 C C . SER B 1 69 ? 0.013 15.945 12.945 1 97.5 69 SER B C 1
ATOM 1631 O O . SER B 1 69 ? 0.407 14.828 12.594 1 97.5 69 SER B O 1
ATOM 1633 N N . ALA B 1 70 ? 0.67 16.797 13.68 1 98.06 70 ALA B N 1
ATOM 1634 C CA . ALA B 1 70 ? 2.02 16.438 14.109 1 98.06 70 ALA B CA 1
ATOM 1635 C C . ALA B 1 70 ? 1.999 15.203 15 1 98.06 70 ALA B C 1
ATOM 1637 O O . ALA B 1 70 ? 2.832 14.312 14.852 1 98.06 70 ALA B O 1
ATOM 1638 N N . GLU B 1 71 ? 1.097 15.203 15.898 1 97.75 71 GLU B N 1
ATOM 1639 C CA . GLU B 1 71 ? 0.938 14.031 16.766 1 97.75 71 GLU B CA 1
ATOM 1640 C C . GLU B 1 71 ? 0.693 12.773 15.938 1 97.75 71 GLU B C 1
ATOM 1642 O O . GLU B 1 71 ? 1.309 11.734 16.188 1 97.75 71 GLU B O 1
ATOM 1647 N N . GLN B 1 72 ? -0.136 12.875 14.953 1 96.88 72 GLN B N 1
ATOM 1648 C CA . GLN B 1 72 ? -0.431 11.727 14.109 1 96.88 72 GLN B CA 1
ATOM 1649 C C . GLN B 1 72 ? 0.782 11.336 13.266 1 96.88 72 GLN B C 1
ATOM 1651 O O . GLN B 1 72 ? 1.069 10.148 13.094 1 96.88 72 GLN B O 1
ATOM 1656 N N . VAL B 1 73 ? 1.513 12.258 12.734 1 97.5 73 VAL B N 1
ATOM 1657 C CA . VAL B 1 73 ? 2.727 11.977 11.977 1 97.5 73 VAL B CA 1
ATOM 1658 C C . VAL B 1 73 ? 3.721 11.219 12.852 1 97.5 73 VAL B C 1
ATOM 1660 O O . VAL B 1 73 ? 4.328 10.242 12.406 1 97.5 73 VAL B O 1
ATOM 1663 N N . TYR B 1 74 ? 3.793 11.711 14.109 1 97.69 74 TYR B N 1
ATOM 1664 C CA . TYR B 1 74 ? 4.688 11.047 15.055 1 97.69 74 TYR B CA 1
ATOM 1665 C C . TYR B 1 74 ? 4.305 9.578 15.227 1 97.69 74 TYR B C 1
ATOM 1667 O O . TYR B 1 74 ? 5.152 8.695 15.109 1 97.69 74 TYR B O 1
ATOM 1675 N N . ILE B 1 75 ? 3.094 9.344 15.453 1 96.81 75 ILE B N 1
ATOM 1676 C CA . ILE B 1 75 ? 2.578 8 15.68 1 96.81 75 ILE B CA 1
ATOM 1677 C C . ILE B 1 75 ? 2.791 7.148 14.43 1 96.81 75 ILE B C 1
ATOM 1679 O O . ILE B 1 75 ? 3.23 6 14.516 1 96.81 75 ILE B O 1
ATOM 1683 N N . VAL B 1 76 ? 2.514 7.676 13.258 1 94.69 76 VAL B N 1
ATOM 1684 C CA . VAL B 1 76 ? 2.656 6.98 11.977 1 94.69 76 VAL B CA 1
ATOM 1685 C C . VAL B 1 76 ? 4.113 6.57 11.773 1 94.69 76 VAL B C 1
ATOM 1687 O O . VAL B 1 76 ? 4.395 5.445 11.359 1 94.69 76 VAL B O 1
ATOM 1690 N N . LEU B 1 77 ? 5.059 7.469 12.062 1 94.88 77 LEU B N 1
ATOM 1691 C CA . LEU B 1 77 ? 6.477 7.184 11.859 1 94.88 77 LEU B CA 1
ATOM 1692 C C . LEU B 1 77 ? 6.941 6.066 12.789 1 94.88 77 LEU B C 1
ATOM 1694 O O . LEU B 1 77 ? 7.836 5.293 12.438 1 94.88 77 LEU B O 1
ATOM 1698 N N . LEU B 1 78 ? 6.332 5.918 13.93 1 93.94 78 LEU B N 1
ATOM 1699 C CA . LEU B 1 78 ? 6.664 4.84 14.859 1 93.94 78 LEU B CA 1
ATOM 1700 C C . LEU B 1 78 ? 6.133 3.506 14.352 1 93.94 78 LEU B C 1
ATOM 1702 O O . LEU B 1 78 ? 6.719 2.455 14.625 1 93.94 78 LEU B O 1
ATOM 1706 N N . GLN B 1 79 ? 5.07 3.533 13.609 1 86.75 79 GLN B N 1
ATOM 1707 C CA . GLN B 1 79 ? 4.355 2.316 13.242 1 86.75 79 GLN B CA 1
ATOM 1708 C C . GLN B 1 79 ? 4.754 1.847 11.844 1 86.75 79 GLN B C 1
ATOM 1710 O O . GLN B 1 79 ? 4.727 0.648 11.555 1 86.75 79 GLN B O 1
ATOM 1715 N N . ASN B 1 80 ? 5.016 2.713 10.984 1 86.38 80 ASN B N 1
ATOM 1716 C CA . ASN B 1 80 ? 5.352 2.406 9.594 1 86.38 80 ASN B CA 1
ATOM 1717 C C . ASN B 1 80 ? 6.781 2.824 9.258 1 86.38 80 ASN B C 1
ATOM 1719 O O . ASN B 1 80 ? 7.031 3.988 8.938 1 86.38 80 ASN B O 1
ATOM 1723 N N . ASP B 1 81 ? 7.617 1.898 9.18 1 82.38 81 ASP B N 1
ATOM 1724 C CA . ASP B 1 81 ? 9.039 2.172 9.023 1 82.38 81 ASP B CA 1
ATOM 1725 C C . ASP B 1 81 ? 9.422 2.258 7.547 1 82.38 81 ASP B C 1
ATOM 1727 O O . ASP B 1 81 ? 10.602 2.385 7.215 1 82.38 81 ASP B O 1
ATOM 1731 N N . THR B 1 82 ? 8.445 2.199 6.754 1 78.75 82 THR B N 1
ATOM 1732 C CA . THR B 1 82 ? 8.734 2.242 5.324 1 78.75 82 THR B CA 1
ATOM 1733 C C . THR B 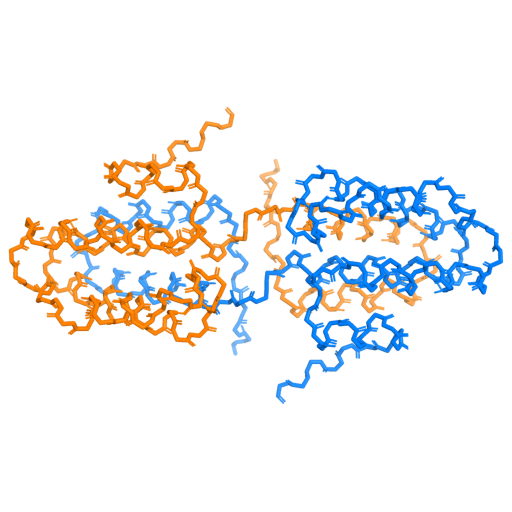1 82 ? 8.703 3.676 4.809 1 78.75 82 THR B C 1
ATOM 1735 O O . THR B 1 82 ? 9.156 3.953 3.697 1 78.75 82 THR B O 1
ATOM 1738 N N . LEU B 1 83 ? 8.234 4.566 5.566 1 87.38 83 LEU B N 1
ATOM 1739 C CA . LEU B 1 83 ? 7.98 5.926 5.098 1 87.38 83 LEU B CA 1
ATOM 1740 C C . LEU B 1 83 ? 9.258 6.758 5.125 1 87.38 83 LEU B C 1
ATOM 1742 O O . LEU B 1 83 ? 9.406 7.691 4.336 1 87.38 83 LEU B O 1
ATOM 1746 N N . VAL B 1 84 ? 10.125 6.422 6.102 1 90.25 84 VAL B N 1
ATOM 1747 C CA . VAL B 1 84 ? 11.391 7.137 6.281 1 90.25 84 VAL B CA 1
ATOM 1748 C C . VAL B 1 84 ? 12.539 6.137 6.398 1 90.25 84 VAL B C 1
ATOM 1750 O O . VAL B 1 84 ? 12.414 5.117 7.078 1 90.25 84 VAL B O 1
ATOM 1753 N N . PRO B 1 85 ? 13.648 6.469 5.633 1 88.69 85 PRO B N 1
ATOM 1754 C CA . PRO B 1 85 ? 14.812 5.598 5.812 1 88.69 85 PRO B CA 1
ATOM 1755 C C . PRO B 1 85 ? 15.219 5.449 7.277 1 88.69 85 PRO B C 1
ATOM 1757 O O . PRO B 1 85 ? 15.156 6.418 8.039 1 88.69 85 PRO B O 1
ATOM 1760 N N . ARG B 1 86 ? 15.719 4.266 7.598 1 87.5 86 ARG B N 1
ATOM 1761 C CA . ARG B 1 86 ? 16.047 3.916 8.977 1 87.5 86 ARG B CA 1
ATOM 1762 C C . ARG B 1 86 ? 17.047 4.898 9.57 1 87.5 86 ARG B C 1
ATOM 1764 O O . ARG B 1 86 ? 16.938 5.277 10.734 1 87.5 86 ARG B O 1
ATOM 1771 N N . ASP B 1 87 ? 17.969 5.281 8.812 1 94 87 ASP B N 1
ATOM 1772 C CA . ASP B 1 87 ? 19.047 6.137 9.297 1 94 87 ASP B CA 1
ATOM 1773 C C . ASP B 1 87 ? 18.562 7.57 9.5 1 94 87 ASP B C 1
ATOM 1775 O O . ASP B 1 87 ? 19.281 8.398 10.062 1 94 87 ASP B O 1
ATOM 1779 N N . LYS B 1 88 ? 17.359 7.906 9.094 1 95.56 88 LYS B N 1
ATOM 1780 C CA . LYS B 1 88 ? 16.812 9.258 9.219 1 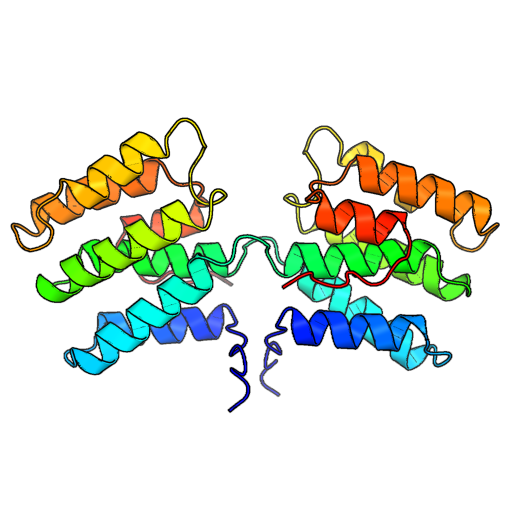95.56 88 LYS B CA 1
ATOM 1781 C C . LYS B 1 88 ? 15.633 9.289 10.18 1 95.56 88 LYS B C 1
ATOM 1783 O O . LYS B 1 88 ? 15.117 10.367 10.492 1 95.56 88 LYS B O 1
ATOM 1788 N N . LEU B 1 89 ? 15.195 8.18 10.664 1 95.38 89 LEU B N 1
ATOM 1789 C CA . LEU B 1 89 ? 13.969 8.07 11.445 1 95.38 89 LEU B CA 1
ATOM 1790 C C . LEU B 1 89 ? 14.086 8.859 12.75 1 95.38 89 LEU B C 1
ATOM 1792 O O . LEU B 1 89 ? 13.164 9.594 13.117 1 95.38 89 LEU B O 1
ATOM 1796 N N . GLU B 1 90 ? 15.148 8.711 13.406 1 96.38 90 GLU B N 1
ATOM 1797 C CA . GLU B 1 90 ? 15.328 9.406 14.672 1 96.38 90 GLU B CA 1
ATOM 1798 C C . GLU B 1 90 ? 15.258 10.922 14.484 1 96.38 90 GLU B C 1
ATOM 1800 O O . GLU B 1 90 ? 14.609 11.617 15.266 1 96.38 90 GLU B O 1
ATOM 1805 N N . LYS B 1 91 ? 15.945 11.406 13.516 1 97.06 91 LYS B N 1
ATOM 1806 C CA . LYS B 1 91 ? 15.914 12.836 13.227 1 97.06 91 LYS B CA 1
ATOM 1807 C C . LYS B 1 91 ? 14.508 13.305 12.867 1 97.06 91 LYS B C 1
ATOM 1809 O O . LYS B 1 91 ? 14.078 14.383 13.289 1 97.06 91 LYS B O 1
ATOM 1814 N N . ALA B 1 92 ? 13.789 12.578 12.039 1 97.25 92 ALA B N 1
ATOM 1815 C CA . ALA B 1 92 ? 12.414 12.906 11.68 1 97.25 92 ALA B CA 1
ATOM 1816 C C . ALA B 1 92 ? 11.531 13.016 12.922 1 97.25 92 ALA B C 1
ATOM 1818 O O . ALA B 1 92 ? 10.75 13.961 13.055 1 97.25 92 ALA B O 1
ATOM 1819 N N . LEU B 1 93 ? 11.672 12.094 13.852 1 97.56 93 LEU B N 1
ATOM 1820 C CA . LEU B 1 93 ? 10.898 12.086 15.086 1 97.56 93 LEU B CA 1
ATOM 1821 C C . LEU B 1 93 ? 11.242 13.297 15.953 1 97.56 93 LEU B C 1
ATOM 1823 O O . LEU B 1 93 ? 10.359 13.891 16.578 1 97.56 93 LEU B O 1
ATOM 1827 N N . GLU B 1 94 ? 12.453 13.594 15.938 1 97.81 94 GLU B N 1
ATOM 1828 C CA . GLU B 1 94 ? 12.906 14.766 16.672 1 97.81 94 GLU B CA 1
ATOM 1829 C C . GLU B 1 94 ? 12.289 16.047 16.109 1 97.81 94 GLU B C 1
ATOM 1831 O O . GLU B 1 94 ? 11.812 16.891 16.875 1 97.81 94 GLU B O 1
ATOM 1836 N N . ILE B 1 95 ? 12.312 16.188 14.82 1 97.75 95 ILE B N 1
ATOM 1837 C CA . ILE B 1 95 ? 11.734 17.359 14.18 1 97.75 95 ILE B CA 1
ATOM 1838 C C . ILE B 1 95 ? 10.266 17.5 14.578 1 97.75 95 ILE B C 1
ATOM 1840 O O . ILE B 1 95 ? 9.82 18.578 15 1 97.75 95 ILE B O 1
ATOM 1844 N N . ILE B 1 96 ? 9.57 16.438 14.531 1 98 96 ILE B N 1
ATOM 1845 C CA . ILE B 1 96 ? 8.141 16.453 14.789 1 98 96 ILE B CA 1
ATOM 1846 C C . ILE B 1 96 ? 7.887 16.766 16.266 1 98 96 ILE B C 1
ATOM 1848 O O . ILE B 1 96 ? 6.961 17.5 16.594 1 98 96 ILE B O 1
ATOM 1852 N N . SER B 1 97 ? 8.656 16.266 17.141 1 96.94 97 SER B N 1
ATOM 1853 C CA . SER B 1 97 ? 8.383 16.359 18.562 1 96.94 97 SER B CA 1
ATOM 1854 C C . SER B 1 97 ? 8.914 17.672 19.141 1 96.94 97 SER B C 1
ATOM 1856 O O . SER B 1 97 ? 8.383 18.172 20.141 1 96.94 97 SER B O 1
ATOM 1858 N N . GLU B 1 98 ? 9.883 18.203 18.531 1 97.25 98 GLU B N 1
ATOM 1859 C CA . GLU B 1 98 ? 10.539 19.359 19.141 1 97.25 98 GLU B CA 1
ATOM 1860 C C . GLU B 1 98 ? 10.078 20.656 18.484 1 97.25 98 GLU B C 1
ATOM 1862 O O . GLU B 1 98 ? 10.398 21.75 18.953 1 97.25 98 GLU B O 1
ATOM 1867 N N . THR B 1 99 ? 9.422 20.578 17.422 1 97.62 99 THR B N 1
ATOM 1868 C CA . THR B 1 99 ? 8.875 21.766 16.766 1 97.62 99 THR B CA 1
ATOM 1869 C C . THR B 1 99 ? 7.602 22.234 17.469 1 97.62 99 THR B C 1
ATOM 1871 O O . THR B 1 99 ? 6.785 21.422 17.891 1 97.62 99 THR B O 1
ATOM 1874 N N . CYS B 1 100 ? 7.473 23.594 17.641 1 97.25 100 CYS B N 1
ATOM 1875 C CA . CYS B 1 100 ? 6.234 24.172 18.156 1 97.25 100 CYS B CA 1
ATOM 1876 C C . CYS B 1 100 ? 5.223 24.375 17.031 1 97.25 100 CYS B C 1
ATOM 1878 O O . CYS B 1 100 ? 5.117 25.469 16.484 1 97.25 100 CYS B O 1
ATOM 1880 N N . TRP B 1 101 ? 4.414 23.453 16.766 1 97.38 101 TRP B N 1
ATOM 1881 C CA . TRP B 1 101 ? 3.492 23.453 15.633 1 97.38 101 TRP B CA 1
ATOM 1882 C C . TRP B 1 101 ? 2.342 24.422 15.859 1 97.38 101 TRP B C 1
ATOM 1884 O O . TRP B 1 101 ? 1.637 24.797 14.914 1 97.38 101 TRP B O 1
ATOM 1894 N N . GLU B 1 102 ? 2.133 24.844 17.094 1 97.25 102 GLU B N 1
ATOM 1895 C CA . GLU B 1 102 ? 1.112 25.844 17.375 1 97.25 102 GLU B CA 1
ATOM 1896 C C . GLU B 1 102 ? 1.675 27.266 17.25 1 97.25 102 GLU B C 1
ATOM 1898 O O . GLU B 1 102 ? 0.959 28.234 17.453 1 97.25 102 GLU B O 1
ATOM 1903 N N . GLY B 1 103 ? 2.939 27.359 16.891 1 96.31 103 GLY B N 1
ATOM 1904 C CA . GLY B 1 103 ? 3.613 28.641 16.781 1 96.31 103 GLY B CA 1
ATOM 1905 C C . GLY B 1 103 ? 3.492 29.266 15.406 1 96.31 103 GLY B C 1
ATOM 1906 O O . GLY B 1 103 ? 2.416 29.25 14.805 1 96.31 103 GLY B O 1
ATOM 1907 N N . ASP B 1 104 ? 4.578 29.906 14.945 1 95.69 104 ASP B N 1
ATOM 1908 C CA . ASP B 1 104 ? 4.645 30.594 13.656 1 95.69 104 ASP B CA 1
ATOM 1909 C C . ASP B 1 104 ? 4.5 29.609 12.5 1 95.69 104 ASP B C 1
ATOM 1911 O O . ASP B 1 104 ? 5.184 28.594 12.461 1 95.69 104 ASP B O 1
ATOM 1915 N N . VAL B 1 105 ? 3.648 29.938 11.648 1 95.38 105 VAL B N 1
ATOM 1916 C CA . VAL B 1 105 ? 3.373 29.078 10.5 1 95.38 105 VAL B CA 1
ATOM 1917 C C . VAL B 1 105 ? 4.613 28.984 9.617 1 95.38 105 VAL B C 1
ATOM 1919 O O . VAL B 1 105 ? 4.879 27.938 9.008 1 95.38 105 VAL B O 1
ATOM 1922 N N . LYS B 1 106 ? 5.395 30.016 9.523 1 95.5 106 LYS B N 1
ATOM 1923 C CA . LYS B 1 106 ? 6.617 30 8.719 1 95.5 106 LYS B CA 1
ATOM 1924 C C . LYS B 1 106 ? 7.598 28.953 9.242 1 95.5 106 LYS B C 1
ATOM 1926 O O . LYS B 1 106 ? 8.25 28.266 8.453 1 95.5 106 LYS B O 1
ATOM 1931 N N . GLU B 1 107 ? 7.648 28.969 10.531 1 96.06 107 GLU B N 1
ATOM 1932 C CA . GLU B 1 107 ? 8.5 27.938 11.133 1 96.06 107 GLU B CA 1
ATOM 1933 C C . GLU B 1 107 ? 7.988 26.531 10.82 1 96.06 107 GLU B C 1
ATOM 1935 O O . GLU B 1 107 ? 8.773 25.641 10.484 1 96.06 107 GLU B O 1
ATOM 1940 N N . ALA B 1 108 ? 6.715 26.328 10.938 1 96.12 108 ALA B N 1
ATOM 1941 C CA . ALA B 1 108 ? 6.094 25.047 10.625 1 96.12 108 ALA B CA 1
ATOM 1942 C C . ALA B 1 108 ? 6.355 24.641 9.18 1 96.12 108 ALA B C 1
ATOM 1944 O O . ALA B 1 108 ? 6.668 23.484 8.898 1 96.12 108 ALA B O 1
ATOM 1945 N N . LYS B 1 109 ? 6.258 25.609 8.281 1 94.94 109 LYS B N 1
ATOM 1946 C CA . LYS B 1 109 ? 6.504 25.344 6.867 1 94.94 109 LYS B CA 1
ATOM 1947 C C . LYS B 1 109 ? 7.945 24.891 6.637 1 94.94 109 LYS B C 1
ATOM 1949 O O . LYS B 1 109 ? 8.188 23.953 5.875 1 94.94 109 LYS B O 1
ATOM 1954 N N . GLY B 1 110 ? 8.859 25.562 7.277 1 95.19 110 GLY B N 1
ATOM 1955 C CA . GLY B 1 110 ? 10.258 25.172 7.164 1 95.19 110 GLY B CA 1
ATOM 1956 C C . GLY B 1 110 ? 10.523 23.766 7.668 1 95.19 110 GLY B C 1
ATOM 1957 O O . GLY B 1 110 ? 11.234 23 7.016 1 95.19 110 GLY B O 1
ATOM 1958 N N . LYS B 1 111 ? 9.969 23.469 8.789 1 96.19 111 LYS B N 1
ATOM 1959 C CA . LYS B 1 111 ? 10.188 22.156 9.391 1 96.19 111 LYS B CA 1
ATOM 1960 C C . LYS B 1 111 ? 9.5 21.062 8.586 1 96.19 111 LYS B C 1
ATOM 1962 O O . LYS B 1 111 ? 10.031 19.953 8.461 1 96.19 111 LYS B O 1
ATOM 1967 N N . ARG B 1 112 ? 8.297 21.344 8.078 1 95.5 112 ARG B N 1
ATOM 1968 C CA . ARG B 1 112 ? 7.613 20.391 7.211 1 95.5 112 ARG B CA 1
ATOM 1969 C C . ARG B 1 112 ? 8.469 20.062 5.988 1 95.5 112 ARG B C 1
ATOM 1971 O O . ARG B 1 112 ? 8.555 18.906 5.582 1 95.5 112 ARG B O 1
ATOM 1978 N N . LEU B 1 113 ? 9.117 21.109 5.395 1 92.56 113 LEU B N 1
ATOM 1979 C CA . LEU B 1 113 ? 9.977 20.891 4.234 1 92.56 113 LEU B CA 1
ATOM 1980 C C . LEU B 1 113 ? 11.164 20 4.586 1 92.56 113 LEU B C 1
ATOM 1982 O O . LEU B 1 113 ? 11.523 19.109 3.816 1 92.56 113 LEU B O 1
ATOM 1986 N N . GLU B 1 114 ? 11.734 20.281 5.727 1 94.06 114 GLU B N 1
ATOM 1987 C CA . GLU B 1 114 ? 12.844 19.453 6.195 1 94.06 114 GLU B CA 1
ATOM 1988 C C . GLU B 1 114 ? 12.406 18 6.355 1 94.06 114 GLU B C 1
ATOM 1990 O O . GLU B 1 114 ? 13.133 17.078 5.961 1 94.06 114 GLU B O 1
ATOM 1995 N N . LEU B 1 115 ? 11.227 17.797 6.879 1 94.44 115 LEU B N 1
ATOM 1996 C CA . LEU B 1 115 ? 10.695 16.453 7.109 1 94.44 115 LEU B CA 1
ATOM 1997 C C . LEU B 1 115 ? 10.43 15.742 5.789 1 94.44 115 LEU B C 1
ATOM 1999 O O . LEU B 1 115 ? 10.781 14.57 5.629 1 94.44 115 LEU B O 1
ATOM 2003 N N . CYS B 1 116 ? 9.828 16.469 4.871 1 92.06 116 CYS B N 1
ATOM 2004 C CA . CYS B 1 116 ? 9.516 15.883 3.568 1 92.06 116 CYS B CA 1
ATOM 2005 C C . CYS B 1 116 ? 10.781 15.414 2.861 1 92.06 116 CYS B C 1
ATOM 2007 O O . CYS B 1 116 ? 10.773 14.383 2.182 1 92.06 116 CYS B O 1
ATOM 2009 N N . ALA B 1 117 ? 11.859 16.094 3.037 1 89.88 117 ALA B N 1
ATOM 2010 C CA . ALA B 1 117 ? 13.125 15.766 2.387 1 89.88 117 ALA B CA 1
ATOM 2011 C C . ALA B 1 117 ? 13.68 14.445 2.92 1 89.88 117 ALA B C 1
ATOM 2013 O O . ALA B 1 117 ? 14.492 13.797 2.258 1 89.88 117 ALA B O 1
ATOM 2014 N N . MET B 1 118 ? 13.195 14.07 4.078 1 90.5 118 MET B N 1
ATOM 2015 C CA . MET B 1 118 ? 13.703 12.859 4.711 1 90.5 118 MET B CA 1
ATOM 2016 C C . MET B 1 118 ? 12.844 11.656 4.348 1 90.5 118 MET B C 1
ATOM 2018 O O . MET B 1 118 ? 13.234 10.508 4.578 1 90.5 118 MET B O 1
ATOM 2022 N N . CYS B 1 119 ? 11.664 11.867 3.861 1 88.81 119 CYS B N 1
ATOM 2023 C CA . CYS B 1 119 ? 10.695 10.797 3.641 1 88.81 119 CYS B CA 1
ATOM 2024 C C . CYS B 1 119 ? 10.898 10.148 2.275 1 88.81 119 CYS B C 1
ATOM 2026 O O . CYS B 1 119 ? 11.461 10.766 1.37 1 88.81 119 CYS B O 1
ATOM 2028 N N . ASN B 1 120 ? 10.5 8.914 2.199 1 79.69 120 ASN B N 1
ATOM 2029 C CA . ASN B 1 120 ? 10.516 8.18 0.937 1 79.69 120 ASN B CA 1
ATOM 2030 C C . ASN B 1 120 ? 9.312 8.539 0.068 1 79.69 120 ASN B C 1
ATOM 2032 O O . ASN B 1 120 ? 8.43 7.715 -0.151 1 79.69 120 ASN B O 1
ATOM 2036 N N . LEU B 1 121 ? 9.211 9.68 -0.329 1 76.75 121 LEU B N 1
ATOM 2037 C CA . LEU B 1 121 ? 8.133 10.141 -1.197 1 76.75 121 LEU B CA 1
ATOM 2038 C C . LEU B 1 121 ? 8.586 10.188 -2.652 1 76.75 121 LEU B C 1
ATOM 2040 O O . LEU B 1 121 ? 9.758 10.477 -2.932 1 76.75 121 LEU B O 1
ATOM 2044 N N . ASP B 1 122 ? 7.746 9.68 -3.451 1 72.38 122 ASP B N 1
ATOM 2045 C CA . ASP B 1 122 ? 8.078 9.836 -4.863 1 72.38 122 ASP B CA 1
ATOM 2046 C C . ASP B 1 122 ? 8.016 11.305 -5.277 1 72.38 122 ASP B C 1
ATOM 2048 O O . ASP B 1 122 ? 7.523 12.148 -4.52 1 72.38 122 ASP B O 1
ATOM 2052 N N . VAL B 1 123 ? 8.578 11.609 -6.359 1 66.81 123 VAL B N 1
ATOM 2053 C CA . VAL B 1 123 ? 8.781 12.977 -6.824 1 66.81 123 VAL B CA 1
ATOM 2054 C C . VAL B 1 123 ? 7.445 13.711 -6.883 1 66.81 123 VAL B C 1
ATOM 2056 O O . VAL B 1 123 ? 7.344 14.859 -6.457 1 66.81 123 VAL B O 1
ATOM 2059 N N . ASP B 1 124 ? 6.5 12.945 -7.402 1 66.44 124 ASP B N 1
ATOM 2060 C CA . ASP B 1 124 ? 5.195 13.578 -7.574 1 66.44 124 ASP B CA 1
ATOM 2061 C C . ASP B 1 124 ? 4.559 13.898 -6.223 1 66.44 124 ASP B C 1
ATOM 2063 O O . ASP B 1 124 ? 3.996 14.977 -6.035 1 66.44 124 ASP B O 1
ATOM 2067 N N . THR B 1 125 ? 4.711 12.969 -5.305 1 71.12 125 THR B N 1
ATOM 2068 C CA . THR B 1 125 ? 4.156 13.172 -3.969 1 71.12 125 THR B CA 1
ATOM 2069 C C . THR B 1 125 ? 4.922 14.266 -3.227 1 71.12 125 THR B C 1
ATOM 2071 O O . THR B 1 125 ? 4.324 15.07 -2.51 1 71.12 125 THR B O 1
ATOM 2074 N N . TYR B 1 126 ? 6.16 14.266 -3.48 1 70.94 126 TYR B N 1
ATOM 2075 C CA . TYR B 1 126 ? 6.996 15.273 -2.844 1 70.94 126 TYR B CA 1
ATOM 2076 C C . TYR B 1 126 ? 6.605 16.672 -3.307 1 70.94 126 TYR B C 1
ATOM 2078 O O . TYR B 1 126 ? 6.52 17.594 -2.496 1 70.94 126 TYR B O 1
ATOM 2086 N N . GLN B 1 127 ? 6.363 16.766 -4.59 1 71.19 127 GLN B N 1
ATOM 2087 C CA . GLN B 1 127 ? 6 18.078 -5.133 1 71.19 127 GLN B CA 1
ATOM 2088 C C . GLN B 1 127 ? 4.648 18.531 -4.594 1 71.19 127 GLN B C 1
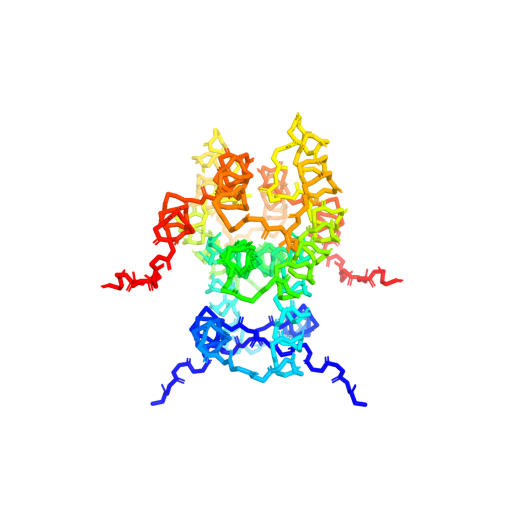ATOM 2090 O O . GLN B 1 127 ? 4.453 19.734 -4.344 1 71.19 127 GLN B O 1
ATOM 2095 N N . MET B 1 128 ? 3.85 17.562 -4.387 1 68 128 MET B N 1
ATOM 2096 C CA . MET B 1 128 ? 2.531 17.875 -3.846 1 68 128 MET B CA 1
ATOM 2097 C C . MET B 1 128 ? 2.645 18.453 -2.434 1 68 128 MET B C 1
ATOM 2099 O O . MET B 1 128 ? 1.979 19.422 -2.096 1 68 128 MET B O 1
ATOM 2103 N N . VAL B 1 129 ? 3.463 17.859 -1.704 1 71.81 129 VAL B N 1
ATOM 2104 C CA . VAL B 1 129 ? 3.598 18.25 -0.304 1 71.81 129 VAL B CA 1
ATOM 2105 C C . VAL B 1 129 ? 4.312 19.594 -0.209 1 71.81 129 VAL B C 1
ATOM 2107 O O . VAL B 1 129 ? 3.963 20.438 0.624 1 71.81 129 VAL B O 1
ATOM 2110 N N . ARG B 1 130 ? 5.293 19.75 -1.114 1 68.44 130 ARG B N 1
ATOM 2111 C CA . ARG B 1 130 ? 6.09 20.969 -1.085 1 68.44 130 ARG B CA 1
ATOM 2112 C C . ARG B 1 130 ? 5.262 22.172 -1.509 1 68.44 130 ARG B C 1
ATOM 2114 O O . ARG B 1 130 ? 5.363 23.25 -0.911 1 68.44 130 ARG B O 1
ATOM 2121 N N . SER B 1 131 ? 4.551 21.875 -2.605 1 62.72 131 SER B N 1
ATOM 2122 C CA . SER B 1 131 ? 3.814 23 -3.17 1 62.72 131 SER B CA 1
ATOM 2123 C C . SER B 1 131 ? 2.543 23.281 -2.375 1 62.72 131 SER B C 1
ATOM 2125 O O . SER B 1 131 ? 1.962 24.359 -2.488 1 62.72 131 SER B O 1
ATOM 2127 N N . GLY B 1 132 ? 2.367 22.656 -1.288 1 56.66 132 GLY B N 1
ATOM 2128 C CA . GLY B 1 132 ? 1.056 22.781 -0.673 1 56.66 132 GLY B CA 1
ATOM 2129 C C . GLY B 1 132 ? -0.083 22.5 -1.633 1 56.66 132 GLY B C 1
ATOM 2130 O O . GLY B 1 132 ? -1.254 22.656 -1.278 1 56.66 132 GLY B O 1
ATOM 2131 N N . ALA B 1 133 ? 0.303 22.359 -2.99 1 48.09 133 ALA B N 1
ATOM 2132 C CA . ALA B 1 133 ? -0.634 22.281 -4.109 1 48.09 133 ALA B CA 1
ATOM 2133 C C . ALA B 1 133 ? -1.284 20.906 -4.195 1 48.09 133 ALA B C 1
ATOM 2135 O O . ALA B 1 133 ? -0.747 19.922 -3.68 1 48.09 133 ALA B O 1
ATOM 2136 N N . GLU B 1 134 ? -2.584 20.766 -4.613 1 44.88 134 GLU B N 1
ATOM 2137 C CA . GLU B 1 134 ? -3.48 19.656 -4.93 1 44.88 134 GLU B CA 1
ATOM 2138 C C . GLU B 1 134 ? -2.816 18.656 -5.883 1 44.88 134 GLU B C 1
ATOM 2140 O O . GLU B 1 134 ? -2.09 19.062 -6.793 1 44.88 134 GLU B O 1
ATOM 2145 N N . LEU B 1 135 ? -2.316 17.656 -5.535 1 37.72 135 LEU B N 1
ATOM 2146 C CA . LEU B 1 135 ? -1.902 16.625 -6.473 1 37.72 135 LEU B CA 1
ATOM 2147 C C . LEU B 1 135 ? -2.846 16.562 -7.668 1 37.72 135 LEU B C 1
ATOM 2149 O O . LEU B 1 135 ? -4.012 16.203 -7.527 1 37.72 135 LEU B O 1
ATOM 2153 N N . THR B 1 136 ? -2.838 17.516 -8.477 1 35.06 136 THR B N 1
ATOM 2154 C CA . THR B 1 136 ? -3.461 17.156 -9.75 1 35.06 136 THR B CA 1
ATOM 2155 C C . THR B 1 136 ? -2.912 15.836 -10.273 1 35.06 136 THR B C 1
ATOM 2157 O O . THR B 1 136 ? -1.713 15.719 -10.531 1 35.06 136 THR B O 1
ATOM 2160 N N . CYS B 1 137 ? -3.166 14.859 -9.641 1 30.83 137 CYS B N 1
ATOM 2161 C CA . CYS B 1 137 ? -2.9 13.609 -10.344 1 30.83 137 CYS B CA 1
ATOM 2162 C C . CYS B 1 137 ? -3.049 13.789 -11.852 1 30.83 137 CYS B C 1
ATOM 2164 O O . CYS B 1 137 ? -4.148 14.055 -12.344 1 30.83 137 CYS B O 1
ATOM 2166 N N . ARG B 1 138 ? -2.033 14.336 -12.516 1 29.39 138 ARG B N 1
ATOM 2167 C CA . ARG B 1 138 ? -2.053 14.211 -13.969 1 29.39 138 ARG B CA 1
ATOM 2168 C C . ARG B 1 138 ? -2.338 12.773 -14.391 1 29.39 138 ARG B C 1
ATOM 2170 O O . ARG B 1 138 ? -1.517 11.883 -14.172 1 29.39 138 ARG B O 1
ATOM 2177 N N . LEU B 1 139 ? -3.502 12.258 -14.367 1 22.7 139 LEU B N 1
ATOM 2178 C CA . LEU B 1 139 ? -3.9 11.203 -15.289 1 22.7 139 LEU B CA 1
ATOM 2179 C C . LEU B 1 139 ? -3.479 11.539 -16.719 1 22.7 139 LEU B C 1
ATOM 2181 O O . LEU B 1 139 ? -3.701 12.656 -17.188 1 22.7 139 LEU B O 1
#

Solvent-accessible surface area (backbone atoms only — not comparable to full-atom values): 15008 Å² total; per-residue (Å²): 127,74,77,64,62,71,39,67,37,71,67,54,47,50,52,51,48,56,52,45,75,70,51,87,48,63,69,60,37,49,53,50,48,52,49,32,28,57,48,24,26,49,60,76,41,61,23,55,56,30,38,41,52,43,54,43,34,34,52,42,91,48,33,69,53,6,38,54,29,35,53,36,51,50,54,23,57,75,58,12,67,76,48,30,50,78,94,45,42,66,59,47,48,46,53,54,71,69,49,63,42,62,54,58,59,68,58,27,45,52,51,47,50,57,46,55,72,54,35,70,56,53,70,69,54,43,49,21,42,71,62,68,43,78,67,71,73,80,122,129,74,76,67,64,73,41,68,35,70,68,53,49,49,53,51,46,55,51,46,75,70,51,86,50,63,68,59,38,50,53,49,48,52,49,31,30,57,46,25,26,49,59,74,41,59,22,56,57,30,38,41,52,45,54,41,35,35,52,41,91,50,32,69,52,8,39,55,32,34,54,35,51,49,53,22,55,75,58,12,67,75,48,30,49,78,93,44,41,66,60,49,50,46,53,54,69,70,49,65,42,62,53,58,60,67,57,28,44,53,51,45,51,56,44,55,73,53,36,69,57,53,71,71,55,42,49,22,42,70,62,69,44,76,69,69,71,82,121

Foldseek 3Di:
DPVPVPDDDPVNLVVLVVCLVPDPDVVSVVVSVVNVVVVVPDPDPVLQVVLLVLLLQCLPPALVSVLVSLVVNLVCLVVDVQFFPPVCSVVLNCLSVVDRSSDDSVSSLVSSLVNLVGTPDDPLSSCCSNVSHDSPVPD/DPCVVPPDDPVNLVVLVVCLVPDPDVVSVVVSVVNVVVVVPPPDPVLQVVLLVLLLQCLPPALVSVLVSLVVNLVCLVVDVQFFPPVCSVVLNCLSVVDRSSDDSVSSLVSSLVNLVGTPDDPLSSCCSNVSHDSPVPD

Sequence (278 aa):
MEAQTAVFCSSDLEALSTKLKRSKDFLKLYAGITKLGDISSMSEPISIQAFSHLLTLLTHRYPKIRKVSAEQVYIVLLQNDTLVPRDKLEKALEIISETCWEGDVKEAKGKRLELCAMCNLDVDTYQMVRSGAELTCRLMEAQTAVFCSSDLEALSTKLKRSKDFLKLYAGITKLGDISSMSEPISIQAFSHLLTLLTHRYPKIRKVSAEQVYIVLLQNDTLVPRDKLEKALEIISETCWEGDVKEAKGKRLELCAMCNLDVDTYQMVRSGAELTCRL

Secondary structure (DSSP, 8-state):
---------HHHHHHHHHHHHH---HHHHHHHHHHHHHHHT--S-HHHHHHHHHHHGGG-SSHHHHHHHHHHHHHHHHH-TTSS-HHHHHHHHHHHHHS-TTS-HHHHHHHHHHHHHHS---HHHHHHHHH--------/---------HHHHHHHHHHHHH---HHHHHHHHHHHHHHHH--S-HHHHHHHHHHHHTT-SSHHHHHHHHHHHHHHHHH-TTSS-HHHHHHHHHHHHHS-TTS-HHHHHHHHHHHHHHS---HHHHHHHHH--------